Protein AF-A0A4Q2CY19-F1 (afdb_monomer)

pLDDT: mean 80.3, std 13.3, range [40.16, 94.44]

Sequence (251 aa):
MSSTDLKEKEQAPSAASIDKAEGATNEVDPAFERRTMYEKFFNNTLKFVLTWLLHRLWIDFRILPVLALVYSFAFIDRINLGAAYAAGMGKDLHLTVGSRYSLAALIFFVPYIVLQLPGNFILRRAPFFPALLWIIASWYKRHEVQKRMAVFCLLSVTAGGLSPLLVYGLSLLDGKQGLAGWRWIFIVEGAITLFLAGVCFLFIPAFPEENTFLTKEQTELVVRRVNEDRGDALPDEITLKKVLTHLSDWT

Organism: NCBI:txid2316362

Foldseek 3Di:
DDPPDPDDDPDDDDPVVVVVVVVVVPPDPPVVVVVVVVVVVVVVVVCVVVVVVVVVVVCLVQQLLLLLVLVLLVVLVLCLLVLLCVLCCCVVVVCPPDNNSVVVNVVVVVCVVVVVVVVVVVCVVPPDVVLSLLLLLQQDFPVVSVVSVVVSVVSNVVSNVCSVVVSVVQSVCACPVHDRSSVSSCVVSVVVSVVSVVCCVVRRDSHLCPDDPDDPVVSCVRNVVSCVSCVPDDPDDDDPVVVVVVVPDPD

InterPro domains:
  IPR036259 MFS transporter superfamily [G3DSA:1.20.1250.20] (58-125)
  IPR036259 MFS transporter superfamily [G3DSA:1.20.1250.20] (126-219)
  IPR036259 MFS transporter superfamily [SSF103473] (56-246)

Mean predicted aligned error: 12.71 Å

Solvent-accessible surface area (backbone atoms only — not comparable to full-atom values): 14414 Å² total; per-residue (Å²): 139,82,92,81,76,89,84,78,78,89,69,76,82,51,69,72,59,50,52,52,52,58,59,60,69,67,60,76,54,69,67,56,54,50,51,52,49,51,49,50,50,47,51,52,51,48,48,51,52,48,54,48,52,51,52,52,50,53,50,47,69,59,51,44,57,55,53,18,50,51,51,14,50,62,50,44,64,71,50,41,66,60,54,22,39,76,45,46,43,28,68,80,68,58,28,73,58,79,63,45,50,60,50,60,60,48,60,57,48,55,59,48,59,63,46,48,56,58,45,53,59,55,32,79,80,47,84,68,73,59,34,66,60,48,39,46,51,58,73,37,42,80,84,52,34,58,60,50,50,51,52,34,50,54,51,18,53,55,58,36,68,47,42,67,61,53,52,53,60,34,44,73,45,45,60,51,95,78,35,58,14,28,56,47,42,59,53,51,54,50,51,50,49,52,49,47,50,53,49,44,70,75,71,55,57,74,42,62,88,68,49,90,84,62,56,70,71,57,37,51,56,50,51,51,53,40,45,67,73,47,71,81,64,75,87,74,83,89,42,73,68,57,55,52,51,56,73,69,54,90,126

Structure (mmCIF, N/CA/C/O backbone):
data_AF-A0A4Q2CY19-F1
#
_entry.id   AF-A0A4Q2CY19-F1
#
loop_
_atom_site.group_PDB
_atom_site.id
_atom_site.type_symbol
_atom_site.label_atom_id
_atom_site.label_alt_id
_atom_site.label_comp_id
_atom_site.label_asym_id
_atom_site.label_entity_id
_atom_site.label_seq_id
_atom_site.pdbx_PDB_ins_code
_atom_site.Cartn_x
_atom_site.Cartn_y
_atom_site.Cartn_z
_atom_site.occupancy
_atom_site.B_iso_or_equiv
_atom_site.auth_seq_id
_atom_site.auth_comp_id
_atom_site.auth_asym_id
_atom_site.auth_atom_id
_atom_site.pdbx_PDB_model_num
ATOM 1 N N . MET A 1 1 ? 9.837 24.481 106.034 1.00 46.44 1 MET A N 1
ATOM 2 C CA . MET A 1 1 ? 9.204 24.157 104.737 1.00 46.44 1 MET A CA 1
ATOM 3 C C . MET A 1 1 ? 8.013 23.265 105.028 1.00 46.44 1 MET A C 1
ATOM 5 O O . MET A 1 1 ? 8.228 22.146 105.470 1.00 46.44 1 MET A O 1
ATOM 9 N N . SER A 1 2 ? 6.790 23.795 104.922 1.00 40.16 2 SER A N 1
ATOM 10 C CA . SER A 1 2 ? 5.559 23.046 105.211 1.00 40.16 2 SER A CA 1
ATOM 11 C C . SER A 1 2 ? 4.916 22.587 103.905 1.00 40.16 2 SER A C 1
ATOM 13 O O . SER A 1 2 ? 4.769 23.367 102.967 1.00 40.16 2 SER A O 1
ATOM 15 N N . SER A 1 3 ? 4.597 21.300 103.872 1.00 45.88 3 SER A N 1
ATOM 16 C CA . SER A 1 3 ? 4.192 20.449 102.755 1.00 45.88 3 SER A CA 1
ATOM 17 C C . SER A 1 3 ? 2.779 20.748 102.240 1.00 45.88 3 SER A C 1
ATOM 19 O O . SER A 1 3 ? 1.851 19.981 102.503 1.00 45.88 3 SER A O 1
ATOM 21 N N . THR A 1 4 ? 2.611 21.864 101.532 1.00 49.09 4 THR A N 1
ATOM 22 C CA . THR A 1 4 ? 1.293 22.289 101.013 1.00 49.09 4 THR A CA 1
ATOM 23 C C . THR A 1 4 ? 1.210 22.380 99.495 1.00 49.09 4 THR A C 1
ATOM 25 O O . THR A 1 4 ? 0.195 22.822 98.980 1.00 49.09 4 THR A O 1
ATOM 28 N N . ASP A 1 5 ? 2.215 21.882 98.785 1.00 49.16 5 ASP A N 1
ATOM 29 C CA . ASP A 1 5 ? 2.206 21.752 97.330 1.00 49.16 5 ASP A CA 1
ATOM 30 C C . ASP A 1 5 ? 2.613 20.315 96.993 1.00 49.16 5 ASP A C 1
ATOM 32 O O . ASP A 1 5 ? 3.439 19.747 97.704 1.00 49.16 5 ASP A O 1
ATOM 36 N N . LEU A 1 6 ? 2.064 19.732 95.923 1.00 47.03 6 LEU A N 1
ATOM 37 C CA . LEU A 1 6 ? 2.168 18.316 95.501 1.00 47.03 6 LEU A CA 1
ATOM 38 C C . LEU A 1 6 ? 1.031 17.383 95.959 1.00 47.03 6 LEU A C 1
ATOM 40 O O . LEU A 1 6 ? 1.267 16.274 96.434 1.00 47.03 6 LEU A O 1
ATOM 44 N N . LYS A 1 7 ? -0.221 17.782 95.715 1.00 46.97 7 LYS A N 1
ATOM 45 C CA . LYS A 1 7 ? -1.286 16.846 95.297 1.00 46.97 7 LYS A CA 1
ATOM 46 C C . LYS A 1 7 ? -2.214 17.524 94.289 1.00 46.97 7 LYS A C 1
ATOM 48 O O . LYS A 1 7 ? -3.400 17.698 94.552 1.00 46.97 7 LYS A O 1
ATOM 53 N N . GLU A 1 8 ? -1.682 17.906 93.133 1.00 45.91 8 GLU A N 1
ATOM 54 C CA . GLU A 1 8 ? -2.536 18.197 91.982 1.00 45.91 8 GLU A CA 1
ATOM 55 C C . GLU A 1 8 ? -2.665 16.916 91.156 1.00 45.91 8 GLU A C 1
ATOM 57 O O . GLU A 1 8 ? -1.680 16.294 90.761 1.00 45.91 8 GLU A O 1
ATOM 62 N N . LYS A 1 9 ? -3.906 16.445 91.057 1.00 45.97 9 LYS A N 1
ATOM 63 C CA . LYS A 1 9 ? -4.305 15.163 90.486 1.00 45.97 9 LYS A CA 1
ATOM 64 C C . LYS A 1 9 ? -3.891 15.069 89.021 1.00 45.97 9 LYS A C 1
ATOM 66 O O . LYS A 1 9 ? -4.406 15.798 88.180 1.00 45.97 9 LYS A O 1
ATOM 71 N N . GLU A 1 10 ? -3.095 14.058 88.714 1.00 51.72 10 GLU A N 1
ATOM 72 C CA . GLU A 1 10 ? -3.017 13.460 87.387 1.00 51.72 10 GLU A CA 1
ATOM 73 C C . GLU A 1 10 ? -4.346 12.724 87.133 1.00 51.72 10 GLU A C 1
ATOM 75 O O . GLU A 1 10 ? -4.525 11.548 87.447 1.00 51.72 10 GLU A O 1
ATOM 80 N N . GLN A 1 11 ? -5.363 13.474 86.705 1.00 49.16 11 GLN A N 1
ATOM 81 C CA . GLN A 1 11 ? -6.689 12.936 86.433 1.00 49.16 11 GLN A CA 1
ATOM 82 C C . GLN A 1 11 ? -6.708 12.449 84.984 1.00 49.16 11 GLN A C 1
ATOM 84 O O . GLN A 1 11 ? -6.785 13.249 84.054 1.00 49.16 11 GLN A O 1
ATOM 89 N N . ALA A 1 12 ? -6.587 11.129 84.807 1.00 58.53 12 ALA A N 1
ATOM 90 C CA . ALA A 1 12 ? -6.698 10.482 83.505 1.00 58.53 12 ALA A CA 1
ATOM 91 C C . ALA A 1 12 ? -7.990 10.938 82.795 1.00 58.53 12 ALA A C 1
ATOM 93 O O . ALA A 1 12 ? -9.029 11.068 83.460 1.00 58.53 12 ALA A O 1
ATOM 94 N N . PRO A 1 13 ? -7.947 11.205 81.476 1.00 56.72 13 PRO A N 1
ATOM 95 C CA . PRO A 1 13 ? -9.121 11.647 80.737 1.00 56.72 13 PRO A CA 1
ATOM 96 C C . PRO A 1 13 ? -10.267 10.650 80.938 1.00 56.72 13 PRO A C 1
ATOM 98 O O . PRO A 1 13 ? -10.091 9.437 80.835 1.00 56.72 13 PRO A O 1
ATOM 101 N N . SER A 1 14 ? -11.443 11.176 81.288 1.00 58.59 14 SER A N 1
ATOM 102 C CA . SER A 1 14 ? -12.651 10.381 81.519 1.00 58.59 14 SER A CA 1
ATOM 103 C C . SER A 1 14 ? -12.980 9.557 80.273 1.00 58.59 14 SER A C 1
ATOM 105 O O . SER A 1 14 ? -12.871 10.076 79.161 1.00 58.59 14 SER A O 1
ATOM 107 N N . ALA A 1 15 ? -13.445 8.316 80.440 1.00 57.81 15 ALA A N 1
ATOM 108 C CA . ALA A 1 15 ? -13.906 7.469 79.334 1.00 57.81 15 ALA A CA 1
ATOM 109 C C . ALA A 1 15 ? -14.902 8.212 78.421 1.00 57.81 15 ALA A C 1
ATOM 111 O O . ALA A 1 15 ? -14.792 8.146 77.207 1.00 57.81 15 ALA A O 1
ATOM 112 N N . ALA A 1 16 ? -15.750 9.078 78.989 1.00 57.66 16 ALA A N 1
ATOM 113 C CA . ALA A 1 16 ? -16.679 9.917 78.229 1.00 57.66 16 ALA A CA 1
ATOM 114 C C . ALA A 1 16 ? -16.003 10.985 77.338 1.00 57.66 16 ALA A C 1
ATOM 116 O O . ALA A 1 16 ? -16.602 11.440 76.366 1.00 57.66 16 ALA A O 1
ATOM 117 N N . SER A 1 17 ? -14.783 11.428 77.667 1.00 56.00 17 SER A N 1
ATOM 118 C CA . SER A 1 17 ? -13.985 12.323 76.809 1.00 56.00 17 SER A CA 1
ATOM 119 C C . SER A 1 17 ? -13.228 11.577 75.711 1.00 56.00 17 SER A C 1
ATOM 121 O O . SER A 1 17 ? -13.028 12.143 74.639 1.00 56.00 17 SER A O 1
ATOM 123 N N . ILE A 1 18 ? -12.868 10.314 75.957 1.00 57.19 18 ILE A N 1
ATOM 124 C CA . ILE A 1 18 ? -12.243 9.426 74.970 1.00 57.19 18 ILE A CA 1
ATOM 125 C C . ILE A 1 18 ? -13.303 8.971 73.957 1.00 57.19 18 ILE A C 1
ATOM 127 O O . ILE A 1 18 ? -13.100 9.156 72.764 1.00 57.19 18 ILE A O 1
ATOM 131 N N . ASP A 1 19 ? -14.488 8.563 74.418 1.00 55.91 19 ASP A N 1
ATOM 132 C CA . ASP A 1 19 ? -15.632 8.201 73.568 1.00 55.91 19 ASP A CA 1
ATOM 133 C C . ASP A 1 19 ? -16.128 9.378 72.710 1.00 55.91 19 ASP A C 1
ATOM 135 O O . ASP A 1 19 ? -16.554 9.196 71.572 1.00 55.91 19 ASP A O 1
ATOM 139 N N . LYS A 1 20 ? -16.056 10.619 73.218 1.00 55.09 20 LYS A N 1
ATOM 140 C CA . LYS A 1 20 ? -16.374 11.821 72.422 1.00 55.09 20 LYS A CA 1
ATOM 141 C C . LYS A 1 20 ? -15.326 12.114 71.350 1.00 55.09 20 LYS A C 1
ATOM 143 O O . LYS A 1 20 ? -15.686 12.625 70.294 1.00 55.09 20 LYS A O 1
ATOM 148 N N . ALA A 1 21 ? -14.055 11.826 71.623 1.00 53.91 21 ALA A N 1
ATOM 149 C CA . ALA A 1 21 ? -12.974 11.990 70.658 1.00 53.91 21 ALA A CA 1
ATOM 150 C C . ALA A 1 21 ? -12.998 10.875 69.598 1.00 53.91 21 ALA A C 1
ATOM 152 O O . ALA A 1 21 ? -12.839 11.174 68.422 1.00 53.91 21 ALA A O 1
ATOM 153 N N . GLU A 1 22 ? -13.287 9.629 69.986 1.00 51.09 22 GLU A N 1
ATOM 154 C CA . GLU A 1 22 ? -13.478 8.488 69.075 1.00 51.09 22 GLU A CA 1
ATOM 155 C C . GLU A 1 22 ? -14.790 8.578 68.275 1.00 51.09 22 GLU A C 1
ATOM 157 O O . GLU A 1 22 ? -14.856 8.158 67.122 1.00 51.09 22 GLU A O 1
ATOM 162 N N . GLY A 1 23 ? -15.838 9.184 68.839 1.00 50.34 23 GLY A N 1
ATOM 163 C CA . GLY A 1 23 ? -17.081 9.485 68.124 1.00 50.34 23 GLY A CA 1
ATOM 164 C C . GLY A 1 23 ? -16.934 10.609 67.092 1.00 50.34 23 GLY A C 1
ATOM 165 O O . GLY A 1 23 ? -17.602 10.577 66.063 1.00 50.34 23 GLY A O 1
ATOM 166 N N . ALA A 1 24 ? -16.037 11.572 67.330 1.00 54.22 24 ALA A N 1
ATOM 167 C CA . ALA A 1 24 ? -15.768 12.686 66.417 1.00 54.22 24 ALA A CA 1
ATOM 168 C C . ALA A 1 24 ? -14.766 12.340 65.298 1.00 54.22 24 ALA A C 1
ATOM 170 O O . ALA A 1 24 ? -14.741 13.014 64.272 1.00 54.22 24 ALA A O 1
ATOM 171 N N . THR A 1 25 ? -13.944 11.298 65.460 1.00 54.34 25 THR A N 1
ATOM 172 C CA . THR A 1 25 ? -12.978 10.847 64.439 1.00 54.34 25 THR A CA 1
ATOM 173 C C . THR A 1 25 ? -13.553 9.835 63.445 1.00 54.34 25 THR A C 1
ATOM 175 O O . THR A 1 25 ? -12.905 9.543 62.441 1.00 54.34 25 THR A O 1
ATOM 178 N N . ASN A 1 26 ? -14.768 9.332 63.684 1.00 56.31 26 ASN A N 1
ATOM 179 C CA . ASN A 1 26 ? -15.468 8.396 62.798 1.00 56.31 26 ASN A CA 1
ATOM 180 C C . ASN A 1 26 ? -16.427 9.076 61.800 1.00 56.31 26 ASN A C 1
ATOM 182 O O . ASN A 1 26 ? -16.981 8.400 60.931 1.00 56.31 26 ASN A O 1
ATOM 186 N N . GLU A 1 27 ? -16.609 10.399 61.875 1.00 63.28 27 GLU A N 1
ATOM 187 C CA . GLU A 1 27 ? -17.233 11.164 60.792 1.00 63.28 27 GLU A CA 1
ATOM 188 C C . GLU A 1 27 ? -16.212 11.344 59.665 1.00 63.28 27 GLU A C 1
ATOM 190 O O . GLU A 1 27 ? -15.335 12.208 59.710 1.00 63.28 27 GLU A O 1
ATOM 195 N N . VAL A 1 28 ? -16.301 10.483 58.649 1.00 66.62 28 VAL A N 1
ATOM 196 C CA . VAL A 1 28 ? -15.489 10.609 57.436 1.00 66.62 28 VAL A CA 1
ATOM 197 C C . VAL A 1 28 ? -15.784 11.971 56.806 1.00 66.62 28 VAL A C 1
ATOM 199 O O . VAL A 1 28 ? -16.921 12.242 56.425 1.00 66.62 28 VAL A O 1
ATOM 202 N N . ASP A 1 29 ? -14.765 12.833 56.710 1.00 82.06 29 ASP A N 1
ATOM 203 C CA . ASP A 1 29 ? -14.901 14.177 56.140 1.00 82.06 29 ASP A CA 1
ATOM 204 C C . ASP A 1 29 ? -15.558 14.096 54.742 1.00 82.06 29 ASP A C 1
ATOM 206 O O . ASP A 1 29 ? -14.958 13.553 53.803 1.00 82.06 29 ASP A O 1
ATOM 210 N N . PRO A 1 30 ? -16.764 14.669 54.549 1.00 81.88 30 PRO A N 1
ATOM 211 C CA . PRO A 1 30 ? -17.461 14.631 53.267 1.00 81.88 30 PRO A CA 1
ATOM 212 C C . PRO A 1 30 ? -16.654 15.266 52.128 1.00 81.88 30 PRO A C 1
ATOM 214 O O . PRO A 1 30 ? -16.857 14.942 50.957 1.00 81.88 30 PRO A O 1
ATOM 217 N N . ALA A 1 31 ? -15.749 16.204 52.429 1.00 84.38 31 ALA A N 1
ATOM 218 C CA . ALA A 1 31 ? -14.849 16.782 51.438 1.00 84.38 31 ALA A CA 1
ATOM 219 C C . ALA A 1 31 ? -13.743 15.800 51.017 1.00 84.38 31 ALA A C 1
ATOM 221 O O . ALA A 1 31 ? -13.389 15.764 49.833 1.00 84.38 31 ALA A O 1
ATOM 222 N N . PHE A 1 32 ? -13.247 14.973 51.941 1.00 85.12 32 PHE A N 1
ATOM 223 C CA . PHE A 1 32 ? -12.287 13.904 51.667 1.00 85.12 32 PHE A CA 1
ATOM 224 C C . PHE A 1 32 ? -12.905 12.782 50.818 1.00 85.12 32 PHE A C 1
ATOM 226 O O . PHE A 1 32 ? -12.303 12.364 49.824 1.00 85.12 32 PHE A O 1
ATOM 233 N N . GLU A 1 33 ? -14.137 12.352 51.114 1.00 86.81 33 GLU A N 1
ATOM 234 C CA . GLU A 1 33 ? -14.853 11.376 50.273 1.00 86.81 33 GLU A CA 1
ATOM 235 C C . GLU A 1 33 ? -15.091 11.906 48.857 1.00 86.81 33 GLU A C 1
ATOM 237 O O . GLU A 1 33 ? -14.821 11.214 47.874 1.00 86.81 33 GLU A O 1
ATOM 242 N N . ARG A 1 34 ? -15.517 13.170 48.721 1.00 86.94 34 ARG A N 1
ATOM 243 C CA . ARG A 1 34 ? -15.663 13.795 47.398 1.00 86.94 34 ARG A CA 1
ATOM 244 C C . ARG A 1 34 ? -14.331 13.844 46.655 1.00 86.94 34 ARG A C 1
ATOM 246 O O . 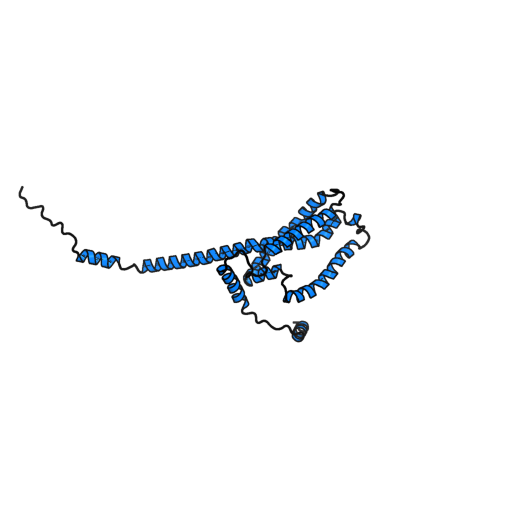ARG A 1 34 ? -14.290 13.500 45.477 1.00 86.94 34 ARG A O 1
ATOM 253 N N . ARG A 1 35 ? -13.235 14.240 47.313 1.00 87.62 35 ARG A N 1
ATOM 254 C CA . ARG A 1 35 ? -11.909 14.318 46.678 1.00 87.62 35 ARG A CA 1
ATOM 255 C C . ARG A 1 35 ? -11.432 12.939 46.211 1.00 87.62 35 ARG A C 1
ATOM 257 O O . ARG A 1 35 ? -11.029 12.808 45.060 1.00 87.62 35 ARG A O 1
ATOM 264 N N . THR A 1 36 ? -11.557 11.909 47.045 1.00 87.00 36 THR A N 1
ATOM 265 C CA . THR A 1 36 ? -11.184 10.532 46.674 1.00 87.00 36 THR A CA 1
ATOM 266 C C . THR A 1 36 ? -12.089 9.946 45.586 1.00 87.00 36 THR A C 1
ATOM 268 O O . THR A 1 36 ? -11.606 9.213 44.721 1.00 87.00 36 THR A O 1
ATOM 271 N N . MET A 1 37 ? -13.378 10.302 45.562 1.00 87.88 37 MET A N 1
ATOM 272 C CA . MET A 1 37 ? -14.305 9.955 44.481 1.00 87.88 37 MET A CA 1
ATOM 273 C C . MET A 1 37 ? -13.880 10.592 43.156 1.00 87.88 37 MET A C 1
ATOM 275 O O . MET A 1 37 ? -13.780 9.884 42.153 1.00 87.88 37 MET A O 1
ATOM 279 N N . TYR A 1 38 ? -13.582 11.896 43.145 1.00 86.81 38 TYR A N 1
ATOM 280 C CA . TYR A 1 38 ? -13.092 12.587 41.951 1.00 86.81 38 TYR A CA 1
ATOM 281 C C . TYR A 1 38 ? -11.741 12.045 41.495 1.00 86.81 38 TYR A C 1
ATOM 283 O O . TYR A 1 38 ? -11.560 11.838 40.302 1.00 86.81 38 TYR A O 1
ATOM 291 N N . GLU A 1 39 ? -10.814 11.748 42.406 1.00 88.94 39 GLU A N 1
ATOM 292 C CA . GLU A 1 39 ? -9.525 11.142 42.063 1.00 88.94 39 GLU A CA 1
ATOM 293 C C . GLU A 1 39 ? -9.689 9.735 41.484 1.00 88.94 39 GLU A C 1
ATOM 295 O O . GLU A 1 39 ? -9.072 9.424 40.469 1.00 88.94 39 GLU A O 1
ATOM 300 N N . LYS A 1 40 ? -10.546 8.882 42.060 1.00 87.06 40 LYS A N 1
ATOM 301 C CA . LYS A 1 40 ? -10.856 7.561 41.488 1.00 87.06 40 LYS A CA 1
ATOM 302 C C . LYS A 1 40 ? -11.523 7.685 40.127 1.00 87.06 40 LYS A C 1
ATOM 304 O O . LYS A 1 40 ? -11.127 6.985 39.198 1.00 87.06 40 LYS A O 1
ATOM 309 N N . PHE A 1 41 ? -12.512 8.565 39.998 1.00 90.56 41 PHE A N 1
ATOM 310 C CA . PHE A 1 41 ? -13.202 8.812 38.738 1.00 90.56 41 PHE A CA 1
ATOM 311 C C . PHE A 1 41 ? -12.229 9.313 37.671 1.00 90.56 41 PHE A C 1
ATOM 313 O O . PHE A 1 41 ? -12.171 8.751 36.579 1.00 90.56 41 PHE A O 1
ATOM 320 N N . PHE A 1 42 ? -11.423 10.320 38.002 1.00 90.88 42 PHE A N 1
ATOM 321 C CA . PHE A 1 42 ? -10.423 10.892 37.115 1.00 90.88 42 PHE A CA 1
ATOM 322 C C . PHE A 1 42 ? -9.375 9.851 36.740 1.00 90.88 42 PHE A C 1
ATOM 324 O O . PHE A 1 42 ? -9.144 9.645 35.558 1.00 90.88 42 PHE A O 1
ATOM 331 N N . ASN A 1 43 ? -8.806 9.119 37.700 1.00 88.69 43 ASN A N 1
ATOM 332 C CA . ASN A 1 43 ? -7.800 8.093 37.430 1.00 88.69 43 ASN A CA 1
ATOM 333 C C . ASN A 1 43 ? -8.355 6.934 36.598 1.00 88.69 43 ASN A C 1
ATOM 335 O O . ASN A 1 43 ? -7.667 6.456 35.701 1.00 88.69 43 ASN A O 1
ATOM 339 N N . ASN A 1 44 ? -9.588 6.491 36.846 1.00 88.75 44 ASN A N 1
ATOM 340 C CA . ASN A 1 44 ? -10.222 5.443 36.047 1.00 88.75 44 ASN A CA 1
ATOM 341 C C . ASN A 1 44 ? -10.537 5.936 34.632 1.00 88.75 44 ASN A C 1
ATOM 343 O O . ASN A 1 44 ? -10.262 5.228 33.666 1.00 88.75 44 ASN A O 1
ATOM 347 N N . THR A 1 45 ? -11.036 7.166 34.501 1.00 85.25 45 THR A N 1
ATOM 348 C CA . THR A 1 45 ? -11.307 7.796 33.201 1.00 85.25 45 THR A CA 1
ATOM 349 C C . THR A 1 45 ? -10.013 8.016 32.422 1.00 85.25 45 THR A C 1
ATOM 351 O O . THR A 1 45 ? -9.937 7.681 31.245 1.00 85.25 45 THR A O 1
ATOM 354 N N . LEU A 1 46 ? -8.964 8.515 33.074 1.00 86.62 46 LEU A N 1
ATOM 355 C CA . LEU A 1 46 ? -7.664 8.769 32.466 1.00 86.62 46 LEU A CA 1
ATOM 356 C C . LEU A 1 46 ? -6.991 7.461 32.051 1.00 86.62 46 LEU A C 1
ATOM 358 O O . LEU A 1 46 ? -6.501 7.371 30.931 1.00 86.62 46 LEU A O 1
ATOM 362 N N . LYS A 1 47 ? -7.016 6.428 32.906 1.00 83.19 47 LYS A N 1
ATOM 363 C CA . LYS A 1 47 ? -6.540 5.082 32.551 1.00 83.19 47 LYS A CA 1
ATOM 364 C C . LYS A 1 47 ? -7.304 4.542 31.353 1.00 83.19 47 LYS A C 1
ATOM 366 O O . LYS A 1 47 ? -6.675 4.100 30.405 1.00 83.19 47 LYS A O 1
ATOM 371 N N . PHE A 1 48 ? -8.631 4.643 31.349 1.00 83.19 48 PHE A N 1
ATOM 372 C CA . PHE A 1 48 ? -9.446 4.214 30.218 1.00 83.19 48 PHE A CA 1
ATOM 373 C C . PHE A 1 48 ? -9.057 4.943 28.925 1.00 83.19 48 PHE A C 1
ATOM 375 O O . PHE A 1 48 ? -8.745 4.291 27.931 1.00 83.19 48 PHE A O 1
ATOM 382 N N . VAL A 1 49 ? -9.003 6.279 28.941 1.00 81.06 49 VAL A N 1
ATOM 383 C CA . VAL A 1 49 ? -8.641 7.097 27.771 1.00 81.06 49 VAL A CA 1
ATOM 384 C C . VAL A 1 49 ? -7.215 6.807 27.306 1.00 81.06 49 VAL A C 1
ATOM 386 O O . VAL A 1 49 ? -6.978 6.675 26.108 1.00 81.06 49 VAL A O 1
ATOM 389 N N . LEU A 1 50 ? -6.261 6.675 28.228 1.00 82.00 50 LEU A N 1
ATOM 390 C CA . LEU A 1 50 ? -4.862 6.419 27.902 1.00 82.00 50 LEU A CA 1
ATOM 391 C C . LEU A 1 50 ? -4.676 5.014 27.331 1.00 82.00 50 LEU A C 1
ATOM 393 O O . LEU A 1 50 ? -4.099 4.865 26.259 1.00 82.00 50 LEU A O 1
ATOM 397 N N . THR A 1 51 ? -5.207 3.987 27.999 1.00 78.75 51 THR A N 1
ATOM 398 C CA . THR A 1 51 ? -5.193 2.610 27.499 1.00 78.75 51 THR A CA 1
ATOM 399 C C . THR A 1 51 ? -5.853 2.552 26.127 1.00 78.75 51 THR A C 1
ATOM 401 O O . THR A 1 51 ? -5.305 1.944 25.213 1.00 78.75 51 THR A O 1
ATOM 404 N N . TRP A 1 52 ? -6.969 3.248 25.933 1.00 73.44 52 TRP A N 1
ATOM 405 C CA . TRP A 1 52 ? -7.645 3.339 24.646 1.00 73.44 52 TRP A CA 1
ATOM 406 C C . TRP A 1 52 ? -6.791 4.004 23.554 1.00 73.44 52 TRP A C 1
ATOM 408 O O . TRP A 1 52 ? -6.661 3.455 22.458 1.00 73.44 52 TRP A O 1
ATOM 418 N N . LEU A 1 53 ? -6.169 5.152 23.845 1.00 80.19 53 LEU A N 1
ATOM 419 C CA . LEU A 1 53 ? -5.278 5.852 22.913 1.00 80.19 53 LEU A CA 1
ATOM 420 C C . LEU A 1 53 ? -4.080 4.986 22.531 1.00 80.19 53 LEU A C 1
ATOM 422 O O . LEU A 1 53 ? -3.733 4.917 21.354 1.00 80.19 53 LEU A O 1
ATOM 426 N N . LEU A 1 54 ? -3.483 4.304 23.508 1.00 81.38 54 LEU A N 1
ATOM 427 C CA . LEU A 1 54 ? -2.353 3.408 23.294 1.00 81.38 54 LEU A CA 1
ATOM 428 C C . LEU A 1 54 ? -2.739 2.224 22.406 1.00 81.38 54 LEU A C 1
ATOM 430 O O . LEU A 1 54 ? -2.022 1.944 21.453 1.00 81.38 54 LEU A O 1
ATOM 434 N N . HIS A 1 55 ? -3.890 1.584 22.640 1.00 78.62 55 HIS A N 1
ATOM 435 C CA . HIS A 1 55 ? -4.366 0.498 21.774 1.00 78.62 55 HIS A CA 1
ATOM 436 C C . HIS A 1 55 ? -4.637 0.990 20.354 1.00 78.62 55 HIS A C 1
ATOM 438 O O . HIS A 1 55 ? -4.249 0.334 19.391 1.00 78.62 55 HIS A O 1
ATOM 444 N N . ARG A 1 56 ? -5.255 2.167 20.204 1.00 80.81 56 ARG A N 1
ATOM 445 C CA . ARG A 1 56 ? -5.512 2.760 18.888 1.00 80.81 56 ARG A CA 1
ATOM 446 C C . ARG A 1 56 ? -4.214 3.046 18.134 1.00 80.81 56 ARG A C 1
ATOM 448 O O . ARG A 1 56 ? -4.092 2.660 16.978 1.00 80.81 56 ARG A O 1
ATOM 455 N N . LEU A 1 57 ? -3.250 3.687 18.792 1.00 82.94 57 LEU A N 1
ATOM 456 C CA . LEU A 1 57 ? -1.933 3.950 18.213 1.00 82.94 57 LEU A CA 1
ATOM 457 C C . LEU A 1 57 ? -1.212 2.647 17.871 1.00 82.94 57 LEU A C 1
ATOM 459 O O . LEU A 1 57 ? -0.594 2.552 16.821 1.00 82.94 57 LEU A O 1
ATOM 463 N N . TRP A 1 58 ? -1.327 1.625 18.714 1.00 83.00 58 TRP A N 1
ATOM 464 C CA . TRP A 1 58 ? -0.708 0.330 18.464 1.00 83.00 58 TRP A CA 1
ATOM 465 C C . TRP A 1 58 ? -1.278 -0.367 17.219 1.00 83.00 58 TRP A C 1
ATOM 467 O O . TRP A 1 58 ? -0.512 -0.893 16.413 1.00 83.00 58 TRP A O 1
ATOM 477 N N . ILE A 1 59 ? -2.598 -0.293 17.003 1.00 86.31 59 ILE A N 1
ATOM 478 C CA . ILE A 1 59 ? -3.242 -0.752 15.761 1.00 86.31 59 ILE A CA 1
ATOM 479 C C . ILE A 1 59 ? -2.733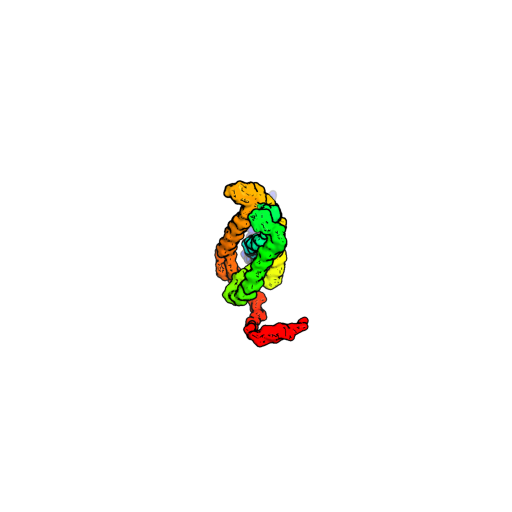 0.073 14.567 1.00 86.31 59 ILE A C 1
ATOM 481 O O . ILE A 1 59 ? -2.327 -0.501 13.556 1.00 86.31 59 ILE A O 1
ATOM 485 N N . ASP A 1 60 ? -2.689 1.405 14.698 1.00 87.31 60 ASP A N 1
ATOM 486 C CA . ASP A 1 60 ? -2.218 2.320 13.646 1.00 87.31 60 ASP A CA 1
ATOM 487 C C . ASP A 1 60 ? -0.780 1.999 13.212 1.00 87.31 60 ASP A C 1
ATOM 489 O O . ASP A 1 60 ? -0.512 1.875 12.018 1.00 87.31 60 ASP A O 1
ATOM 493 N N . PHE A 1 61 ? 0.132 1.798 14.167 1.00 86.25 61 PHE A N 1
ATOM 494 C CA . PHE A 1 61 ? 1.532 1.453 13.907 1.00 86.25 61 PHE A CA 1
ATOM 495 C C . PHE A 1 61 ? 1.717 0.071 13.281 1.00 86.25 61 PHE A C 1
ATOM 497 O O . PHE A 1 61 ? 2.733 -0.170 12.633 1.00 86.25 61 PHE A O 1
ATOM 504 N N . ARG A 1 62 ? 0.760 -0.842 13.459 1.00 85.38 62 ARG A N 1
ATOM 505 C CA . ARG A 1 62 ? 0.837 -2.191 12.895 1.00 85.38 62 ARG A CA 1
ATOM 506 C C . ARG A 1 62 ? 0.260 -2.254 11.485 1.00 85.38 62 ARG A C 1
ATOM 508 O O . ARG A 1 62 ? 0.869 -2.853 10.606 1.00 85.38 62 ARG A O 1
ATOM 515 N N . ILE A 1 63 ? -0.901 -1.640 11.272 1.00 85.62 63 ILE A N 1
ATOM 516 C CA . ILE A 1 63 ? -1.648 -1.756 10.016 1.00 85.62 63 ILE A CA 1
ATOM 517 C C . ILE A 1 63 ? -1.151 -0.729 8.989 1.00 85.62 63 ILE A C 1
ATOM 519 O O . ILE A 1 63 ? -0.829 -1.097 7.859 1.00 85.62 63 ILE A O 1
ATOM 523 N N . LEU A 1 64 ? -1.043 0.554 9.356 1.00 88.00 64 LEU A N 1
ATOM 524 C CA . LEU A 1 64 ? -0.805 1.623 8.377 1.00 88.00 64 LEU A CA 1
ATOM 525 C C . LEU A 1 64 ? 0.552 1.531 7.661 1.00 88.00 64 LEU A C 1
ATOM 527 O O . LEU A 1 64 ? 0.555 1.718 6.444 1.00 88.00 64 LEU A O 1
ATOM 531 N N . PRO A 1 65 ? 1.689 1.226 8.322 1.00 88.62 65 PRO A N 1
ATOM 532 C CA . PRO A 1 65 ? 2.974 1.141 7.629 1.00 88.62 65 PRO A CA 1
ATOM 533 C C . PRO A 1 65 ? 3.033 -0.001 6.616 1.00 88.62 65 PRO A C 1
ATOM 535 O O . PRO A 1 65 ? 3.524 0.196 5.508 1.00 88.62 65 PRO A O 1
ATOM 538 N N . VAL A 1 66 ? 2.496 -1.177 6.958 1.00 87.62 66 VAL A N 1
ATOM 539 C CA . VAL A 1 66 ? 2.491 -2.338 6.053 1.00 87.62 66 VAL A CA 1
ATOM 540 C C . VAL A 1 66 ? 1.612 -2.050 4.838 1.00 87.62 66 VAL A C 1
ATOM 542 O O . VAL A 1 66 ? 2.043 -2.247 3.704 1.00 87.62 66 VAL A O 1
ATOM 545 N N . LEU A 1 67 ? 0.417 -1.498 5.063 1.00 86.69 67 LEU A N 1
ATOM 546 C CA . LEU A 1 67 ? -0.475 -1.062 3.991 1.00 86.69 67 LEU A CA 1
ATOM 547 C C . LEU A 1 67 ? 0.184 0.001 3.097 1.00 86.69 67 LEU A C 1
ATOM 549 O O . LEU A 1 67 ? 0.123 -0.107 1.871 1.00 86.69 67 LEU A O 1
ATOM 553 N N . ALA A 1 68 ? 0.836 1.006 3.691 1.00 89.38 68 ALA A N 1
ATOM 554 C CA . ALA A 1 68 ? 1.531 2.060 2.955 1.00 89.38 68 ALA A CA 1
ATOM 555 C C . ALA A 1 68 ? 2.673 1.499 2.101 1.00 89.38 68 ALA A C 1
ATOM 557 O O . ALA A 1 68 ? 2.792 1.881 0.939 1.00 89.38 68 ALA A O 1
ATOM 558 N N . LEU A 1 69 ? 3.471 0.565 2.627 1.00 89.38 69 LEU A N 1
ATOM 559 C CA . LEU A 1 69 ? 4.554 -0.083 1.882 1.00 89.38 69 LEU A CA 1
ATOM 560 C C . LEU A 1 69 ? 4.027 -0.907 0.707 1.00 89.38 69 LEU A C 1
ATOM 562 O O . LEU A 1 69 ? 4.494 -0.722 -0.413 1.00 89.38 69 LEU A O 1
ATOM 566 N N . VAL A 1 70 ? 3.019 -1.755 0.929 1.00 89.00 70 VAL A N 1
ATOM 567 C CA . VAL A 1 70 ? 2.395 -2.551 -0.143 1.00 89.00 70 VAL A CA 1
ATOM 568 C C . VAL A 1 70 ? 1.861 -1.640 -1.250 1.00 89.00 70 VAL A C 1
ATOM 570 O O . VAL A 1 70 ? 2.101 -1.889 -2.429 1.00 89.00 70 VAL A O 1
ATOM 573 N N . TYR A 1 71 ? 1.178 -0.552 -0.884 1.00 87.31 71 TYR A N 1
ATOM 574 C CA . TYR A 1 71 ? 0.671 0.403 -1.866 1.00 87.31 71 TYR A CA 1
ATOM 575 C C . TYR A 1 71 ? 1.788 1.150 -2.601 1.00 87.31 71 TYR A C 1
ATOM 577 O O . TYR A 1 71 ? 1.673 1.397 -3.800 1.00 87.31 71 TYR A O 1
ATOM 585 N N . SER A 1 72 ? 2.875 1.479 -1.900 1.00 90.06 72 SER A N 1
ATOM 586 C CA . SER A 1 72 ? 4.045 2.124 -2.499 1.00 90.06 72 SER A CA 1
ATOM 587 C C . SER A 1 72 ? 4.642 1.236 -3.576 1.00 90.06 72 SER A C 1
ATOM 589 O O . SER A 1 72 ? 4.772 1.681 -4.706 1.00 90.06 72 SER A O 1
ATOM 591 N N . PHE A 1 73 ? 4.917 -0.035 -3.277 1.00 90.00 73 PHE A N 1
ATOM 592 C CA . PHE A 1 73 ? 5.461 -0.971 -4.263 1.00 90.00 73 PHE A CA 1
ATOM 593 C C . PHE A 1 73 ? 4.496 -1.220 -5.425 1.00 90.00 73 PHE A C 1
ATOM 595 O O . PHE A 1 73 ? 4.918 -1.201 -6.575 1.00 90.00 73 PHE A O 1
ATOM 602 N N . ALA A 1 74 ? 3.187 -1.292 -5.163 1.00 87.56 74 ALA A N 1
ATOM 603 C CA . ALA A 1 74 ? 2.189 -1.357 -6.230 1.00 87.56 74 ALA A CA 1
ATOM 604 C C . ALA A 1 74 ? 2.196 -0.114 -7.145 1.00 87.56 74 ALA A C 1
ATOM 606 O O . ALA A 1 74 ? 1.811 -0.205 -8.312 1.00 87.56 74 ALA A O 1
ATOM 607 N N . PHE A 1 75 ? 2.592 1.055 -6.632 1.00 86.00 75 PHE A N 1
ATOM 608 C CA . PHE A 1 75 ? 2.809 2.258 -7.436 1.00 86.00 75 PHE A CA 1
ATOM 609 C C . PHE A 1 75 ? 4.147 2.213 -8.181 1.00 86.00 75 PHE A C 1
ATOM 611 O O . PHE A 1 75 ? 4.186 2.562 -9.360 1.00 86.00 75 PHE A O 1
ATOM 618 N N . ILE A 1 76 ? 5.215 1.747 -7.530 1.00 90.19 76 ILE A N 1
ATOM 619 C CA . ILE A 1 76 ? 6.540 1.602 -8.140 1.00 90.19 76 ILE A CA 1
ATOM 620 C C . ILE A 1 76 ? 6.475 0.649 -9.345 1.00 90.19 76 ILE A C 1
ATOM 622 O O . ILE A 1 76 ? 6.900 1.009 -10.443 1.00 90.19 76 ILE A O 1
ATOM 626 N N . ASP A 1 77 ? 5.801 -0.491 -9.198 1.00 88.75 77 ASP A N 1
ATOM 627 C CA . ASP A 1 77 ? 5.597 -1.460 -10.277 1.00 88.75 77 ASP A CA 1
ATOM 628 C C . ASP A 1 77 ? 4.943 -0.840 -11.525 1.00 88.75 77 ASP A C 1
ATOM 630 O O . ASP A 1 77 ? 5.256 -1.221 -12.655 1.00 88.75 77 ASP A O 1
ATOM 634 N N . ARG A 1 78 ? 4.080 0.175 -11.358 1.00 85.00 78 ARG A N 1
ATOM 635 C CA . ARG A 1 78 ? 3.439 0.875 -12.488 1.00 85.00 78 ARG A CA 1
ATOM 636 C C . ARG A 1 78 ? 4.397 1.778 -13.258 1.00 85.00 78 ARG A C 1
ATOM 638 O O . ARG A 1 78 ? 4.181 1.999 -14.447 1.00 85.00 78 ARG A O 1
ATOM 645 N N . ILE A 1 79 ? 5.420 2.321 -12.601 1.00 86.12 79 ILE A N 1
ATOM 646 C CA . ILE A 1 79 ? 6.399 3.225 -13.225 1.00 86.12 79 ILE A CA 1
ATOM 647 C C . ILE A 1 79 ? 7.674 2.493 -13.675 1.00 86.12 79 ILE A C 1
ATOM 649 O O . ILE A 1 79 ? 8.428 3.025 -14.495 1.00 86.12 79 ILE A O 1
ATOM 653 N N . ASN A 1 80 ? 7.870 1.247 -13.233 1.00 89.25 80 ASN A N 1
ATOM 654 C CA . ASN A 1 80 ? 9.034 0.419 -13.556 1.00 89.25 80 ASN A CA 1
ATOM 655 C C . ASN A 1 80 ? 9.262 0.196 -15.048 1.00 89.25 80 ASN A C 1
ATOM 657 O O . ASN A 1 80 ? 10.408 0.092 -15.477 1.00 89.25 80 ASN A O 1
ATOM 661 N N . LEU A 1 81 ? 8.207 0.180 -15.867 1.00 90.06 81 LEU A N 1
ATOM 662 C CA . LEU A 1 81 ? 8.358 0.046 -17.319 1.00 90.06 81 LEU A CA 1
ATOM 663 C C . LEU A 1 81 ? 9.196 1.191 -17.919 1.00 90.06 81 LEU A C 1
ATOM 665 O O . LEU A 1 81 ? 10.029 0.958 -18.796 1.00 90.06 81 LEU A O 1
ATOM 669 N N . GLY A 1 82 ? 9.013 2.416 -17.420 1.00 89.56 82 GLY A N 1
ATOM 670 C CA . GLY A 1 82 ? 9.798 3.579 -17.837 1.00 89.56 82 GLY A CA 1
ATOM 671 C C . GLY A 1 82 ? 11.234 3.531 -17.312 1.00 89.56 82 GLY A C 1
ATOM 672 O O . GLY A 1 82 ? 12.175 3.812 -18.055 1.00 89.56 82 GLY A O 1
ATOM 673 N N . ALA A 1 83 ? 11.414 3.105 -16.059 1.00 89.44 83 ALA A N 1
ATOM 674 C CA . ALA A 1 83 ? 12.730 2.900 -15.455 1.00 89.44 83 ALA A CA 1
ATOM 675 C C . ALA A 1 83 ? 13.560 1.851 -16.217 1.00 89.44 83 ALA A C 1
ATOM 677 O O . ALA A 1 83 ? 14.707 2.102 -16.586 1.00 89.44 83 ALA A O 1
ATOM 678 N N . ALA A 1 84 ? 12.955 0.705 -16.534 1.00 92.00 84 ALA A N 1
ATOM 679 C CA . ALA A 1 84 ? 13.561 -0.354 -17.330 1.00 92.00 84 ALA A CA 1
ATOM 680 C C . ALA A 1 84 ? 13.924 0.128 -18.742 1.00 92.00 84 ALA A C 1
ATOM 682 O O . ALA A 1 84 ? 15.009 -0.178 -19.242 1.00 92.00 84 ALA A O 1
ATOM 683 N N . TYR A 1 85 ? 13.053 0.926 -19.372 1.00 91.31 85 TYR A N 1
ATOM 684 C CA . TYR A 1 85 ? 13.336 1.539 -20.670 1.00 91.31 85 TYR A CA 1
ATOM 685 C C . TYR A 1 85 ? 14.596 2.411 -20.629 1.00 91.31 85 TYR A C 1
ATOM 687 O O . TYR A 1 85 ? 15.461 2.268 -21.498 1.00 91.31 85 TYR A O 1
ATOM 695 N N . ALA A 1 86 ? 14.734 3.252 -19.599 1.00 88.19 86 ALA A N 1
ATOM 696 C CA . ALA A 1 86 ? 15.926 4.071 -19.377 1.00 88.19 86 ALA A CA 1
ATOM 697 C C . ALA A 1 86 ? 17.180 3.227 -19.072 1.00 88.19 86 ALA A C 1
ATOM 699 O O . ALA A 1 86 ? 18.273 3.578 -19.507 1.00 88.19 86 ALA A O 1
ATOM 700 N N . ALA A 1 87 ? 17.018 2.081 -18.403 1.00 88.56 87 ALA A N 1
ATOM 701 C CA . ALA A 1 87 ? 18.083 1.128 -18.080 1.00 88.56 87 ALA A CA 1
ATOM 702 C C . ALA A 1 87 ? 18.473 0.181 -19.241 1.00 88.56 87 ALA A C 1
ATOM 704 O O . ALA A 1 87 ? 19.081 -0.861 -19.013 1.00 88.56 87 ALA A O 1
ATOM 705 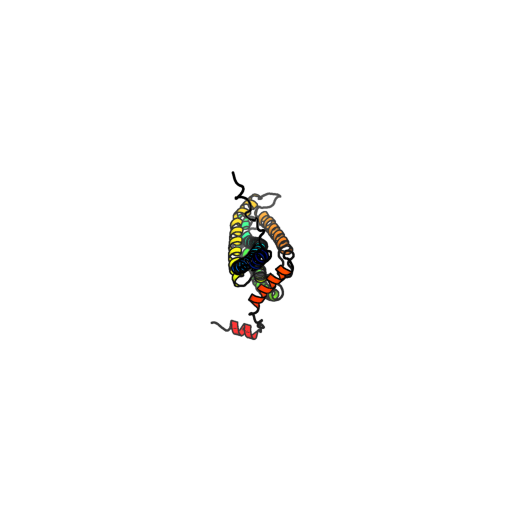N N . GLY A 1 88 ? 18.122 0.514 -20.488 1.00 88.81 88 GLY A N 1
ATOM 706 C CA . GLY A 1 88 ? 18.588 -0.203 -21.684 1.00 88.81 88 GLY A CA 1
ATOM 707 C C . GLY A 1 88 ? 17.578 -1.161 -22.322 1.00 88.81 88 GLY A C 1
ATOM 708 O O . GLY A 1 88 ? 17.784 -1.555 -23.472 1.00 88.81 88 GLY A O 1
ATOM 709 N N . MET A 1 89 ? 16.435 -1.439 -21.676 1.00 93.69 89 MET A N 1
ATOM 710 C CA . MET A 1 89 ? 15.383 -2.320 -22.219 1.00 93.69 89 MET A CA 1
ATOM 711 C C . MET A 1 89 ? 14.918 -1.884 -23.616 1.00 93.69 89 MET A C 1
ATOM 713 O O . MET A 1 89 ? 14.589 -2.717 -24.460 1.00 93.69 89 MET A O 1
ATOM 717 N N . GLY A 1 90 ? 14.909 -0.573 -23.884 1.00 92.50 90 GLY A N 1
ATOM 718 C CA . GLY A 1 90 ? 14.492 -0.034 -25.175 1.00 92.50 90 GLY A CA 1
ATOM 719 C C . GLY A 1 90 ? 15.341 -0.521 -26.353 1.00 92.50 90 GLY A C 1
ATOM 720 O O . GLY A 1 90 ? 14.796 -0.784 -27.428 1.00 92.50 90 GLY A O 1
ATOM 721 N N . LYS A 1 91 ? 16.658 -0.666 -26.151 1.00 90.62 91 LYS A N 1
ATOM 722 C CA . LYS A 1 91 ? 17.589 -1.160 -27.175 1.00 90.62 91 LYS A CA 1
ATOM 723 C C . LYS A 1 91 ? 17.504 -2.679 -27.295 1.00 90.62 91 LYS A C 1
ATOM 725 O O . LYS A 1 91 ? 17.330 -3.173 -28.405 1.00 90.62 91 LYS A O 1
ATOM 730 N N . ASP A 1 92 ? 17.532 -3.382 -26.165 1.00 90.94 92 ASP A N 1
ATOM 731 C CA . ASP A 1 92 ? 17.529 -4.850 -26.104 1.00 90.94 92 ASP A CA 1
ATOM 732 C C . ASP A 1 92 ? 16.273 -5.479 -26.718 1.00 90.94 92 ASP A C 1
ATOM 734 O O . ASP A 1 92 ? 16.338 -6.544 -27.325 1.00 90.94 92 ASP A O 1
ATOM 738 N N . LEU A 1 93 ? 15.118 -4.821 -26.567 1.00 91.69 93 LEU A N 1
ATOM 739 C CA . LEU A 1 93 ? 13.828 -5.297 -27.078 1.00 91.69 93 LEU A CA 1
ATOM 740 C C . LEU A 1 93 ? 13.373 -4.569 -28.352 1.00 91.69 93 LEU A C 1
ATOM 742 O O . LEU A 1 93 ? 12.233 -4.737 -28.786 1.00 91.69 93 LEU A O 1
ATOM 746 N N . HIS A 1 94 ? 14.232 -3.742 -28.958 1.00 91.00 94 HIS A N 1
ATOM 747 C CA . HIS A 1 94 ? 13.909 -2.946 -30.150 1.00 91.00 94 HIS A CA 1
ATOM 748 C C . HIS A 1 94 ? 12.616 -2.115 -30.012 1.00 91.00 94 HIS A C 1
ATOM 750 O O . HIS A 1 94 ? 11.820 -2.006 -30.955 1.00 91.00 94 HIS A O 1
ATOM 756 N N . LEU A 1 95 ? 12.398 -1.525 -28.833 1.00 90.88 95 LEU A N 1
ATOM 757 C CA . LEU A 1 95 ? 11.227 -0.694 -28.523 1.00 90.88 95 LEU A CA 1
ATOM 758 C C . LEU A 1 95 ? 11.397 0.766 -28.959 1.00 90.88 95 LEU A C 1
ATOM 760 O O . LEU A 1 95 ? 10.422 1.513 -28.962 1.00 90.88 95 LEU A O 1
ATOM 764 N N . THR A 1 96 ? 12.610 1.161 -29.354 1.00 87.25 96 THR A N 1
ATOM 765 C CA . THR A 1 96 ? 12.935 2.494 -29.891 1.00 87.25 96 THR A CA 1
ATOM 766 C C . THR A 1 96 ? 12.380 2.738 -31.297 1.00 87.25 96 THR A C 1
ATOM 768 O O . THR A 1 96 ? 12.394 3.867 -31.780 1.00 87.25 96 THR A O 1
ATOM 771 N N . VAL A 1 97 ? 11.903 1.691 -31.979 1.00 89.25 97 VAL A N 1
ATOM 772 C CA . VAL A 1 97 ? 11.367 1.787 -33.340 1.00 89.25 97 VAL A CA 1
ATOM 773 C C . VAL A 1 97 ? 9.890 2.179 -33.293 1.00 89.25 97 VAL A C 1
ATOM 775 O O . VAL A 1 97 ? 9.043 1.397 -32.855 1.00 89.25 97 VAL A O 1
ATOM 778 N N . GLY A 1 98 ? 9.570 3.374 -33.792 1.00 90.00 98 GLY A N 1
ATOM 779 C CA . GLY A 1 98 ? 8.196 3.873 -33.881 1.00 90.00 98 GLY A CA 1
ATOM 780 C C . GLY A 1 98 ? 7.520 3.984 -32.509 1.00 90.00 98 GLY A C 1
ATOM 781 O O . GLY A 1 98 ? 8.118 4.457 -31.549 1.00 90.00 98 GLY A O 1
ATOM 782 N N . SER A 1 99 ? 6.269 3.530 -32.409 1.00 91.69 99 SER A N 1
ATOM 783 C CA . SER A 1 99 ? 5.443 3.640 -31.192 1.00 91.69 99 SER A CA 1
ATOM 784 C C . SER A 1 99 ? 5.415 2.364 -30.336 1.00 91.69 99 SER A C 1
ATOM 786 O O . SER A 1 99 ? 4.489 2.175 -29.549 1.00 91.69 99 SER A O 1
ATOM 788 N N . ARG A 1 100 ? 6.397 1.461 -30.483 1.00 91.38 100 ARG A N 1
ATOM 789 C CA . ARG A 1 100 ? 6.411 0.147 -29.803 1.00 91.38 100 ARG A CA 1
ATOM 790 C C . ARG A 1 100 ? 6.393 0.253 -28.279 1.00 91.38 100 ARG A C 1
ATOM 792 O O . ARG A 1 100 ? 5.644 -0.480 -27.641 1.00 91.38 100 ARG A O 1
ATOM 799 N N . TYR A 1 101 ? 7.163 1.178 -27.704 1.00 90.38 101 TYR A N 1
ATOM 800 C CA . TYR A 1 101 ? 7.126 1.448 -26.263 1.00 90.38 101 TYR A CA 1
ATOM 801 C C . TYR A 1 101 ? 5.724 1.867 -25.795 1.00 90.38 101 TYR A C 1
ATOM 803 O O . TYR A 1 101 ? 5.180 1.288 -24.857 1.00 90.38 101 TYR A O 1
ATOM 811 N N . SER A 1 102 ? 5.106 2.828 -26.488 1.00 90.69 102 SER A N 1
ATOM 812 C CA . SER A 1 102 ? 3.757 3.304 -26.167 1.00 90.69 102 SER A CA 1
ATOM 813 C C . 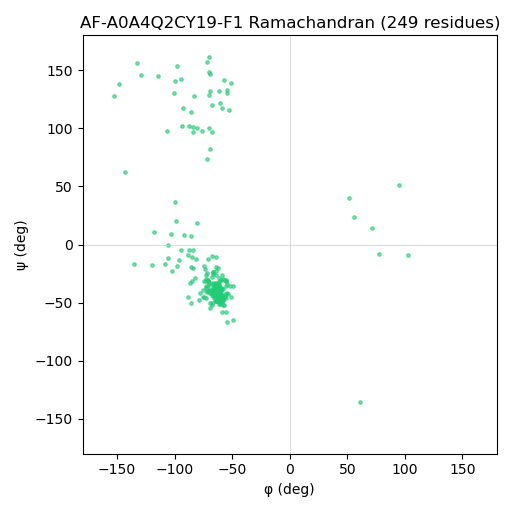SER A 1 102 ? 2.712 2.197 -26.305 1.00 90.69 102 SER A C 1
ATOM 815 O O . SER A 1 102 ? 1.812 2.108 -25.477 1.00 90.69 102 SER A O 1
ATOM 817 N N . LEU A 1 103 ? 2.850 1.323 -27.307 1.00 90.75 103 LEU A N 1
ATOM 818 C CA . LEU A 1 103 ? 1.971 0.169 -27.487 1.00 90.75 103 LEU A CA 1
ATOM 819 C C . LEU A 1 103 ? 2.125 -0.843 -26.342 1.00 90.75 103 LEU A C 1
ATOM 821 O O . LEU A 1 103 ? 1.122 -1.311 -25.812 1.00 90.75 103 LEU A O 1
ATOM 825 N N . ALA A 1 104 ? 3.358 -1.138 -25.919 1.00 87.94 104 ALA A N 1
ATOM 826 C CA . ALA A 1 104 ? 3.618 -2.017 -24.779 1.00 87.94 104 ALA A CA 1
ATOM 827 C C . ALA A 1 104 ? 3.002 -1.465 -23.482 1.00 87.94 104 ALA A C 1
ATOM 829 O O . ALA A 1 104 ? 2.360 -2.207 -22.741 1.00 87.94 104 ALA A O 1
ATOM 830 N N . ALA A 1 105 ? 3.124 -0.155 -23.246 1.00 87.38 105 ALA A N 1
ATOM 831 C CA . ALA A 1 105 ? 2.480 0.507 -22.114 1.00 87.38 105 ALA A CA 1
ATOM 832 C C . ALA A 1 105 ? 0.942 0.479 -22.216 1.00 87.38 105 ALA A C 1
ATOM 834 O O . ALA A 1 105 ? 0.262 0.278 -21.213 1.00 87.38 105 ALA A O 1
ATOM 835 N N . LEU A 1 106 ? 0.377 0.636 -23.419 1.00 89.62 106 LEU A N 1
ATOM 836 C CA . LEU A 1 106 ? -1.073 0.623 -23.643 1.00 89.62 106 LEU A CA 1
ATOM 837 C C . LEU A 1 106 ? -1.699 -0.751 -23.365 1.00 89.62 106 LEU A C 1
ATOM 839 O O . LEU A 1 106 ? -2.792 -0.826 -22.804 1.00 89.62 106 LEU A O 1
ATOM 843 N N . ILE A 1 107 ? -1.002 -1.833 -23.727 1.00 90.44 107 ILE A N 1
ATOM 844 C CA . ILE A 1 107 ? -1.480 -3.209 -23.529 1.00 90.44 107 ILE A CA 1
ATOM 845 C C . ILE A 1 107 ? -1.774 -3.497 -22.051 1.00 90.44 107 ILE A C 1
ATOM 847 O O . ILE A 1 107 ? -2.689 -4.263 -21.776 1.00 90.44 107 ILE A O 1
ATOM 851 N N . PHE A 1 108 ? -1.079 -2.858 -21.103 1.00 84.69 108 PHE A N 1
ATOM 852 C CA . PHE A 1 108 ? -1.371 -2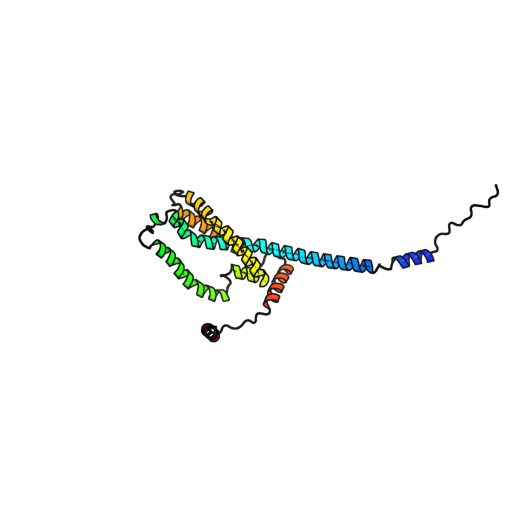.974 -19.669 1.00 84.69 108 PHE A CA 1
ATOM 853 C C . PHE A 1 108 ? -2.748 -2.402 -19.282 1.00 84.69 108 PHE A C 1
ATOM 855 O O . PHE A 1 108 ? -3.435 -2.953 -18.421 1.00 84.69 108 PHE A O 1
ATOM 862 N N . PHE A 1 109 ? -3.188 -1.317 -19.924 1.00 85.88 109 PHE A N 1
ATOM 863 C CA . PHE A 1 109 ? -4.432 -0.641 -19.551 1.00 85.88 109 PHE A CA 1
ATOM 864 C C . PHE A 1 109 ? -5.682 -1.420 -19.955 1.00 85.88 109 PHE A C 1
ATOM 866 O O . PHE A 1 109 ? -6.688 -1.354 -19.254 1.00 85.88 109 PHE A O 1
ATOM 873 N N . VAL A 1 110 ? -5.631 -2.182 -21.048 1.00 89.38 110 VAL A N 1
ATOM 874 C CA . VAL A 1 110 ? -6.776 -2.974 -21.523 1.00 89.38 110 VAL A CA 1
ATOM 875 C C . VAL A 1 110 ? -7.262 -3.981 -20.466 1.00 89.38 110 VAL A C 1
ATOM 877 O O . VAL A 1 110 ? -8.420 -3.874 -20.055 1.00 89.38 110 VAL A O 1
ATOM 880 N N . PRO A 1 111 ? -6.433 -4.919 -19.958 1.00 88.88 111 PRO A N 1
ATOM 881 C CA . PRO A 1 111 ? -6.852 -5.824 -18.898 1.00 88.88 111 PRO A CA 1
ATOM 882 C C . PRO A 1 111 ? -7.131 -5.074 -17.597 1.00 88.88 111 PRO A C 1
ATOM 884 O O . PRO A 1 111 ? -8.052 -5.462 -16.893 1.00 88.88 111 PRO A O 1
ATOM 887 N N . TYR A 1 112 ? -6.411 -3.988 -17.288 1.00 84.50 112 TYR A N 1
ATOM 888 C CA . TYR A 1 112 ? -6.692 -3.182 -16.099 1.00 84.50 112 TYR A CA 1
ATOM 889 C C . TYR A 1 112 ? -8.137 -2.667 -16.102 1.00 84.50 112 TYR A C 1
ATOM 891 O O . TYR A 1 112 ? -8.878 -2.931 -15.162 1.00 84.50 112 TYR A O 1
ATOM 899 N N . ILE A 1 113 ? -8.576 -2.023 -17.185 1.00 86.38 113 ILE A N 1
ATOM 900 C CA . ILE A 1 113 ? -9.939 -1.487 -17.316 1.00 86.38 113 ILE A CA 1
ATOM 901 C C . ILE A 1 113 ? -10.969 -2.621 -17.319 1.00 86.38 113 ILE A C 1
ATOM 903 O O . ILE A 1 113 ? -11.959 -2.567 -16.585 1.00 86.38 113 ILE A O 1
ATOM 907 N N . VAL A 1 114 ? -10.731 -3.658 -18.129 1.00 87.81 114 VAL A N 1
ATOM 908 C CA . VAL A 1 114 ? -11.671 -4.775 -18.291 1.00 87.81 114 VAL A CA 1
ATOM 909 C C . VAL A 1 114 ? -11.846 -5.550 -16.993 1.00 87.81 114 VAL A C 1
ATOM 911 O O . VAL A 1 114 ? -12.963 -5.945 -16.692 1.00 87.81 114 VAL A O 1
ATOM 914 N N . LEU A 1 115 ? -10.783 -5.762 -16.214 1.00 86.94 115 LEU A N 1
ATOM 915 C CA . LEU A 1 115 ? -10.834 -6.520 -14.961 1.00 86.94 115 LEU A CA 1
ATOM 916 C C . LEU A 1 115 ? -11.237 -5.664 -13.760 1.00 86.94 115 LEU A C 1
ATOM 918 O O . LEU A 1 115 ? -11.713 -6.208 -12.764 1.00 86.94 115 LEU A O 1
ATOM 922 N N . GLN A 1 116 ? -11.113 -4.339 -13.840 1.00 80.94 116 GLN A N 1
ATOM 923 C CA . GLN A 1 116 ? -11.474 -3.454 -12.737 1.00 80.94 116 GLN A CA 1
ATOM 924 C C . GLN A 1 116 ? -12.978 -3.462 -12.444 1.00 80.94 116 GLN A C 1
ATOM 926 O O . GLN A 1 116 ? -13.361 -3.507 -11.275 1.00 80.94 116 GLN A O 1
ATOM 931 N N . LEU A 1 117 ? -13.841 -3.473 -13.467 1.00 78.50 117 LEU A N 1
ATOM 932 C CA . LEU A 1 117 ? -15.295 -3.518 -13.257 1.00 78.50 117 LEU A CA 1
ATOM 933 C C . LEU A 1 117 ? -15.767 -4.869 -12.683 1.00 78.50 117 LEU A C 1
ATOM 935 O O . LEU A 1 117 ? -16.382 -4.857 -11.615 1.00 78.50 117 LEU A O 1
ATOM 939 N N . PRO A 1 118 ? -15.465 -6.035 -13.295 1.00 79.56 118 PRO A N 1
ATOM 940 C CA . PRO A 1 118 ? -15.816 -7.341 -12.741 1.00 79.56 118 PRO A CA 1
ATOM 941 C C . PRO A 1 118 ? -15.193 -7.565 -11.371 1.00 79.56 118 PRO A C 1
ATOM 943 O O . PRO A 1 118 ? -15.872 -8.085 -10.492 1.00 79.56 118 PRO A O 1
ATOM 946 N N . GLY A 1 119 ? -13.949 -7.109 -11.175 1.00 72.25 119 GLY A N 1
ATOM 947 C CA . GLY A 1 119 ? -13.309 -7.037 -9.870 1.00 72.25 119 GLY A CA 1
ATOM 948 C C . GLY A 1 119 ? -14.245 -6.355 -8.885 1.00 72.25 119 GLY A C 1
ATOM 949 O O . GLY A 1 119 ? -14.771 -7.018 -8.005 1.00 72.25 119 GLY A O 1
ATOM 950 N N . ASN A 1 120 ? -14.569 -5.076 -9.085 1.00 69.25 120 ASN A N 1
ATOM 951 C CA . ASN A 1 120 ? -15.435 -4.304 -8.180 1.00 69.25 120 ASN A CA 1
ATOM 952 C C . ASN A 1 120 ? -16.814 -4.936 -7.915 1.00 69.25 120 ASN A C 1
ATOM 954 O O . ASN A 1 120 ? -17.357 -4.793 -6.819 1.00 69.25 120 ASN A O 1
ATOM 958 N N . PHE A 1 121 ? -17.378 -5.670 -8.873 1.00 67.19 121 PHE A N 1
ATOM 959 C CA . PHE A 1 121 ? -18.629 -6.402 -8.660 1.00 67.19 121 PHE A CA 1
ATOM 960 C C . PHE A 1 121 ? -18.457 -7.669 -7.818 1.00 67.19 121 PHE A C 1
ATOM 962 O O . PHE A 1 121 ? -19.237 -7.892 -6.892 1.00 67.19 121 PHE A O 1
ATOM 969 N N . ILE A 1 122 ? -17.432 -8.480 -8.093 1.00 66.38 122 ILE A N 1
ATOM 970 C CA . ILE A 1 122 ? -17.069 -9.643 -7.264 1.00 66.38 122 ILE A CA 1
ATOM 971 C C . ILE A 1 122 ? -16.722 -9.176 -5.842 1.00 66.38 122 ILE A C 1
ATOM 973 O O . ILE A 1 122 ? -17.043 -9.849 -4.861 1.00 66.38 122 ILE A O 1
ATOM 977 N N . LEU A 1 123 ? -16.170 -7.966 -5.726 1.00 61.66 123 LEU A N 1
ATOM 978 C CA . LEU A 1 123 ? -15.749 -7.360 -4.471 1.00 61.66 123 LEU A CA 1
ATOM 979 C C . LEU A 1 123 ? -16.889 -7.089 -3.479 1.00 61.66 123 LEU A C 1
ATOM 981 O O . LEU A 1 123 ? -16.656 -7.063 -2.273 1.00 61.66 123 LEU A O 1
ATOM 985 N N . ARG A 1 124 ? -18.140 -6.976 -3.947 1.00 54.81 124 ARG A N 1
ATOM 986 C CA . ARG A 1 124 ? -19.319 -6.934 -3.060 1.00 54.81 124 ARG A CA 1
ATOM 987 C C . ARG A 1 124 ? -19.502 -8.206 -2.230 1.00 54.81 124 ARG A C 1
ATOM 989 O O . ARG A 1 124 ? -20.215 -8.169 -1.233 1.00 54.81 124 ARG A O 1
ATOM 996 N N . ARG A 1 125 ? -18.891 -9.317 -2.653 1.00 52.22 125 ARG A N 1
ATOM 997 C CA . ARG A 1 125 ? -18.893 -10.611 -1.960 1.00 52.22 125 ARG A CA 1
ATOM 998 C C . ARG A 1 125 ? -17.545 -10.974 -1.324 1.00 52.22 125 ARG A C 1
ATOM 1000 O O . ARG A 1 125 ? -17.546 -11.840 -0.459 1.00 52.22 125 ARG A O 1
ATOM 1007 N N . ALA A 1 126 ? -16.429 -10.339 -1.701 1.00 47.28 126 ALA A N 1
ATOM 1008 C CA . ALA A 1 126 ? -15.106 -10.608 -1.120 1.00 47.28 126 ALA A CA 1
ATOM 1009 C C . ALA A 1 126 ? -14.169 -9.377 -1.192 1.00 47.28 126 ALA A C 1
ATOM 1011 O O . ALA A 1 126 ? -13.982 -8.831 -2.269 1.00 47.28 126 ALA A O 1
ATOM 1012 N N . PRO A 1 127 ? -13.533 -8.923 -0.102 1.00 47.66 127 PRO A N 1
ATOM 1013 C CA . PRO A 1 127 ? -12.830 -7.636 -0.055 1.00 47.66 127 PRO A CA 1
ATOM 1014 C C . PRO A 1 127 ? -11.389 -7.689 -0.600 1.00 47.66 127 PRO A C 1
ATOM 1016 O O . PRO A 1 127 ? -10.476 -8.097 0.105 1.00 47.66 127 PRO A O 1
ATOM 1019 N N . PHE A 1 128 ? -11.149 -7.233 -1.835 1.00 50.78 128 PHE A N 1
ATOM 1020 C CA . PHE A 1 128 ? -9.796 -7.124 -2.418 1.00 50.78 128 PHE A CA 1
ATOM 1021 C C . PHE A 1 128 ? -9.385 -5.832 -3.188 1.00 50.78 128 PHE A C 1
ATOM 1023 O O . PHE A 1 128 ? -8.183 -5.600 -3.281 1.00 50.78 128 PHE A O 1
ATOM 1030 N N . PHE A 1 129 ? -10.256 -4.912 -3.655 1.00 51.84 129 PHE A N 1
ATOM 1031 C CA . PHE A 1 129 ? -9.893 -3.480 -3.816 1.00 51.84 129 PHE A CA 1
ATOM 1032 C C . PHE A 1 129 ? -11.041 -2.459 -3.608 1.00 51.84 129 PHE A C 1
ATOM 1034 O O . PHE A 1 129 ? -12.150 -2.707 -4.060 1.00 51.84 129 PHE A O 1
ATOM 1041 N N . PRO A 1 130 ? -10.795 -1.324 -2.915 1.00 57.47 130 PRO A N 1
ATOM 1042 C CA . PRO A 1 130 ? -9.624 -1.045 -2.107 1.00 57.47 130 PRO A CA 1
ATOM 1043 C C . PRO A 1 130 ? -9.569 -1.928 -0.872 1.00 57.47 130 PRO A C 1
ATOM 1045 O O . PRO A 1 130 ? -10.173 -1.573 0.116 1.00 57.47 130 PRO A O 1
ATOM 1048 N N . ALA A 1 131 ? -8.829 -3.046 -0.887 1.00 64.62 131 ALA A N 1
ATOM 1049 C CA . ALA A 1 131 ? -8.550 -3.887 0.257 1.00 64.62 131 ALA A CA 1
ATOM 1050 C C . ALA A 1 131 ? -7.966 -2.971 1.313 1.00 64.62 131 ALA A C 1
ATOM 1052 O O . ALA A 1 131 ? -8.402 -2.986 2.443 1.00 64.62 131 ALA A O 1
ATOM 1053 N N . LEU A 1 132 ? -7.091 -2.060 0.882 1.00 72.69 132 LEU A N 1
ATOM 1054 C CA . LEU A 1 132 ? -6.514 -1.000 1.688 1.00 72.69 132 LEU A CA 1
ATOM 1055 C C . LEU A 1 132 ? -7.575 -0.105 2.355 1.00 72.69 132 LEU A C 1
ATOM 1057 O O . LEU A 1 132 ? -7.604 -0.024 3.579 1.00 72.69 132 LEU A O 1
ATOM 1061 N N . LEU A 1 133 ? -8.472 0.535 1.592 1.00 74.00 133 LEU A N 1
ATOM 1062 C CA . LEU A 1 133 ? -9.515 1.396 2.180 1.00 74.00 133 LEU A CA 1
ATOM 1063 C C . LEU A 1 133 ? -10.505 0.592 3.014 1.00 74.00 133 LEU A C 1
ATOM 1065 O O . LEU A 1 133 ? -10.983 1.090 4.020 1.00 74.00 133 LEU A O 1
ATOM 1069 N N . TRP A 1 134 ? -10.826 -0.625 2.595 1.00 75.31 134 TRP A N 1
ATOM 1070 C CA . TRP A 1 134 ? -11.783 -1.484 3.264 1.00 75.31 134 TRP A CA 1
ATOM 1071 C C . TRP A 1 134 ? -11.225 -2.022 4.582 1.00 75.31 134 TRP A C 1
ATOM 1073 O O . TRP A 1 134 ? -11.944 -1.992 5.571 1.00 75.31 134 TRP A O 1
ATOM 1083 N N . ILE A 1 135 ? -9.945 -2.399 4.635 1.00 78.81 135 ILE A N 1
ATOM 1084 C CA . ILE A 1 135 ? -9.229 -2.734 5.872 1.00 78.81 135 ILE A CA 1
ATOM 1085 C C . ILE A 1 135 ? -9.212 -1.500 6.779 1.00 78.81 135 ILE A C 1
ATOM 1087 O O . ILE A 1 135 ? -9.596 -1.567 7.935 1.00 78.81 135 ILE A O 1
ATOM 1091 N N . ILE A 1 136 ? -8.875 -0.312 6.277 1.00 81.00 136 ILE A N 1
ATOM 1092 C CA . ILE A 1 136 ? -8.947 0.895 7.119 1.00 81.00 136 ILE A CA 1
ATOM 1093 C C . ILE A 1 136 ? -10.404 1.144 7.576 1.00 81.00 136 ILE A C 1
ATOM 1095 O O . ILE A 1 136 ? -10.666 1.434 8.739 1.00 81.00 136 ILE A O 1
ATOM 1099 N N . ALA A 1 137 ? -11.392 0.966 6.707 1.00 79.75 137 ALA A N 1
ATOM 1100 C CA . ALA A 1 137 ? -12.790 1.168 7.059 1.00 79.75 137 ALA A CA 1
ATOM 1101 C C . ALA A 1 137 ? -13.310 0.123 8.055 1.00 79.75 137 ALA A C 1
ATOM 1103 O O . ALA A 1 137 ? -14.177 0.462 8.857 1.00 79.75 137 ALA A O 1
ATOM 1104 N N . SER A 1 138 ? -12.835 -1.127 8.018 1.00 80.94 138 SER A N 1
ATOM 1105 C CA . SER A 1 138 ? -13.253 -2.193 8.937 1.00 80.94 138 SER A CA 1
ATOM 1106 C C . SER A 1 138 ? -12.694 -1.997 10.344 1.00 80.94 138 SER A C 1
ATOM 1108 O O . SER A 1 138 ? -13.353 -2.388 11.303 1.00 80.94 138 SER A O 1
ATOM 1110 N N . TRP A 1 139 ? -11.557 -1.313 10.481 1.00 84.00 139 TRP A N 1
ATOM 1111 C CA . TRP A 1 139 ? -10.883 -1.087 11.761 1.00 84.00 139 TRP A CA 1
ATOM 1112 C C . TRP A 1 139 ? -11.174 0.278 12.415 1.00 84.00 139 TRP A C 1
ATOM 1114 O O . TRP A 1 139 ? -10.966 0.425 13.623 1.00 84.00 139 TRP A O 1
ATOM 1124 N N . TYR A 1 140 ? -11.665 1.274 11.663 1.00 86.25 140 TYR A N 1
ATOM 1125 C CA . TYR A 1 140 ? -11.815 2.660 12.138 1.00 86.25 140 TYR A CA 1
ATOM 1126 C C . TYR A 1 140 ? -13.181 3.289 11.819 1.00 86.25 140 TYR A C 1
ATOM 1128 O O . TYR A 1 140 ? -13.856 2.918 10.861 1.00 86.25 140 TYR A O 1
ATOM 1136 N N . LYS A 1 141 ? -13.572 4.306 12.603 1.00 85.00 141 LYS A N 1
ATOM 1137 C CA . LYS A 1 141 ? -14.803 5.096 12.382 1.00 85.00 141 LYS A CA 1
ATOM 1138 C C . LYS A 1 141 ? -14.691 6.023 11.168 1.00 85.00 141 LYS A C 1
ATOM 1140 O O . LYS A 1 141 ? -13.594 6.473 10.838 1.00 85.00 141 LYS A O 1
ATOM 1145 N N . ARG A 1 142 ? -15.814 6.430 10.561 1.00 80.50 142 ARG A N 1
ATOM 1146 C CA . ARG A 1 142 ? -15.844 7.269 9.337 1.00 80.50 142 ARG A CA 1
ATOM 1147 C C . ARG A 1 142 ? -14.981 8.541 9.428 1.00 80.50 142 ARG A C 1
ATOM 1149 O O . ARG A 1 142 ? -14.194 8.823 8.527 1.00 80.50 142 ARG A O 1
ATOM 1156 N N . HIS A 1 143 ? -15.060 9.280 10.536 1.00 81.62 143 HIS A N 1
ATOM 1157 C CA . HIS A 1 143 ? -14.278 10.512 10.750 1.00 81.62 143 HIS A CA 1
ATOM 1158 C C . HIS A 1 143 ? -12.785 10.258 11.047 1.00 81.62 143 HIS A C 1
ATOM 1160 O O . HIS A 1 143 ? -11.936 11.138 10.889 1.00 81.62 143 HIS A O 1
ATOM 1166 N N . GLU A 1 144 ? -12.452 9.051 11.499 1.00 84.88 144 GLU A N 1
ATOM 1167 C CA . GLU A 1 144 ? -11.093 8.598 11.789 1.00 84.88 144 GLU A CA 1
ATOM 1168 C C . GLU A 1 144 ? -10.381 8.065 10.541 1.00 84.88 144 GLU A C 1
ATOM 1170 O O . GLU A 1 144 ? -9.161 8.222 10.424 1.00 84.88 144 GLU A O 1
ATOM 1175 N N . VAL A 1 145 ? -11.143 7.474 9.614 1.00 84.94 145 VAL A N 1
ATOM 1176 C CA . VAL A 1 145 ? -10.663 6.934 8.336 1.00 84.94 145 VAL A CA 1
ATOM 1177 C C . VAL A 1 145 ? -9.990 8.023 7.507 1.00 84.94 145 VAL A C 1
ATOM 1179 O O . VAL A 1 145 ? -8.883 7.810 7.030 1.00 84.94 145 VAL A O 1
ATOM 1182 N N . GLN A 1 146 ? -10.587 9.213 7.384 1.00 83.56 146 GLN A N 1
ATOM 1183 C CA . GLN A 1 146 ? -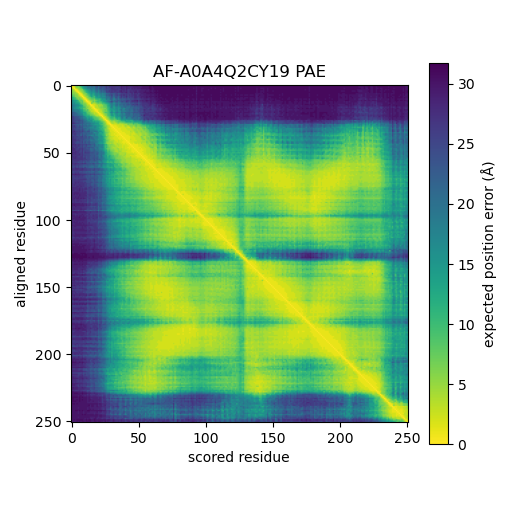10.036 10.287 6.541 1.00 83.56 146 GLN A CA 1
ATOM 1184 C C . GLN A 1 146 ? -8.643 10.749 6.994 1.00 83.56 146 GLN A C 1
ATOM 1186 O O . GLN A 1 146 ? -7.740 10.901 6.173 1.00 83.56 146 GLN A O 1
ATOM 1191 N N . LYS A 1 147 ? -8.434 10.917 8.307 1.00 86.69 147 LYS A N 1
ATOM 1192 C CA . LYS A 1 147 ? -7.128 11.316 8.863 1.00 86.69 147 LYS A CA 1
ATOM 1193 C C . LYS A 1 147 ? -6.064 10.250 8.607 1.00 86.69 147 LYS A C 1
ATOM 1195 O O . LYS A 1 147 ? -4.940 10.570 8.237 1.00 86.69 147 LYS A O 1
ATOM 1200 N N . ARG A 1 148 ? -6.427 8.977 8.774 1.00 87.56 148 ARG A N 1
ATOM 1201 C CA . ARG A 1 148 ? -5.526 7.840 8.537 1.00 87.56 148 ARG A CA 1
ATOM 1202 C C . ARG A 1 148 ? -5.234 7.636 7.065 1.00 87.56 148 ARG A C 1
ATOM 1204 O O . ARG A 1 148 ? -4.101 7.329 6.727 1.00 87.56 148 ARG A O 1
ATOM 1211 N N . MET A 1 149 ? -6.215 7.880 6.205 1.00 85.25 149 MET A N 1
ATOM 1212 C CA . MET A 1 149 ? -6.037 7.889 4.760 1.00 85.25 149 MET A CA 1
ATOM 1213 C C . MET A 1 149 ? -5.044 8.974 4.344 1.00 85.25 149 MET A C 1
ATOM 1215 O O . MET A 1 149 ? -4.160 8.705 3.542 1.00 85.25 149 MET A O 1
ATOM 1219 N N . ALA A 1 150 ? -5.116 10.169 4.939 1.00 88.56 150 ALA A N 1
ATOM 1220 C CA . ALA A 1 150 ? -4.134 11.223 4.692 1.00 88.56 150 ALA A CA 1
ATOM 1221 C C . ALA A 1 150 ? -2.716 10.803 5.124 1.00 88.56 150 ALA A C 1
ATOM 1223 O O . ALA A 1 150 ? -1.778 10.936 4.343 1.00 88.56 150 ALA A O 1
ATOM 1224 N N . VAL A 1 151 ? -2.558 10.233 6.326 1.00 89.56 151 VAL A N 1
ATOM 1225 C CA . VAL A 1 151 ? -1.261 9.710 6.805 1.00 89.56 151 VAL A CA 1
ATOM 1226 C C . VAL A 1 151 ? -0.741 8.590 5.899 1.00 89.56 151 VAL A C 1
ATOM 1228 O O . VAL A 1 151 ? 0.421 8.604 5.509 1.00 89.56 151 VAL A O 1
ATOM 1231 N N . PHE A 1 152 ? -1.603 7.650 5.519 1.00 88.88 152 PHE A N 1
ATOM 1232 C CA . PHE A 1 152 ? -1.295 6.575 4.580 1.00 88.88 152 PHE A CA 1
ATOM 1233 C C . PHE A 1 152 ? -0.823 7.121 3.226 1.00 88.88 152 PHE A C 1
ATOM 1235 O O . PHE A 1 152 ? 0.219 6.699 2.724 1.00 88.88 152 PHE A O 1
ATOM 1242 N N . CYS A 1 153 ? -1.537 8.097 2.659 1.00 87.38 153 CYS A N 1
ATOM 1243 C CA . CYS A 1 153 ? -1.154 8.741 1.408 1.00 87.38 153 CYS A CA 1
ATOM 1244 C C . CYS A 1 153 ? 0.230 9.385 1.532 1.00 87.38 153 CYS A C 1
ATOM 1246 O O . CYS A 1 153 ? 1.083 9.137 0.686 1.00 87.38 153 CYS A O 1
ATOM 1248 N N . LEU A 1 154 ? 0.490 10.134 2.607 1.00 91.81 154 LEU A N 1
ATOM 1249 C CA . LEU A 1 154 ? 1.793 10.763 2.845 1.00 91.81 154 LEU A CA 1
ATOM 1250 C C . LEU A 1 154 ? 2.924 9.735 2.951 1.00 91.81 154 LEU A C 1
ATOM 1252 O O . LEU A 1 154 ? 3.955 9.895 2.297 1.00 91.81 154 LEU A O 1
ATOM 1256 N N . LEU A 1 155 ? 2.725 8.665 3.727 1.00 90.44 155 LEU A N 1
ATOM 1257 C CA . LEU A 1 155 ? 3.703 7.584 3.857 1.00 90.44 155 LEU A CA 1
ATOM 1258 C C . LEU A 1 155 ? 3.977 6.923 2.506 1.00 90.44 155 LEU A C 1
ATOM 1260 O O . LEU A 1 155 ? 5.135 6.731 2.142 1.00 90.44 155 LEU A O 1
ATOM 1264 N N . SER A 1 156 ? 2.921 6.625 1.749 1.00 89.31 156 SER A N 1
ATOM 1265 C CA . SER A 1 156 ? 3.062 5.923 0.476 1.00 89.31 156 SER A CA 1
ATOM 1266 C C . SER A 1 156 ? 3.714 6.763 -0.620 1.00 89.31 156 SER A C 1
ATOM 1268 O O . SER A 1 156 ? 4.565 6.268 -1.351 1.00 89.31 156 SER A O 1
ATOM 1270 N N . VAL A 1 157 ? 3.384 8.054 -0.709 1.00 89.25 157 VAL A N 1
ATOM 1271 C CA . VAL A 1 157 ? 4.020 8.976 -1.659 1.00 89.25 157 VAL A CA 1
ATOM 1272 C C . VAL A 1 157 ? 5.486 9.186 -1.298 1.00 89.25 157 VAL A C 1
ATOM 1274 O O . VAL A 1 157 ? 6.333 9.205 -2.185 1.00 89.25 157 VAL A O 1
ATOM 1277 N N . THR A 1 158 ? 5.804 9.292 -0.006 1.00 91.19 158 THR A N 1
ATOM 1278 C CA . THR A 1 158 ? 7.192 9.443 0.452 1.00 91.19 158 THR A CA 1
ATOM 1279 C C . THR A 1 158 ? 8.017 8.205 0.111 1.00 91.19 158 THR A C 1
ATOM 1281 O O . THR A 1 158 ? 9.086 8.327 -0.479 1.00 91.19 158 THR A O 1
ATOM 1284 N N . ALA A 1 159 ? 7.508 7.012 0.426 1.00 89.38 159 ALA A N 1
ATOM 1285 C CA . ALA A 1 159 ? 8.182 5.758 0.104 1.00 89.38 159 ALA A CA 1
ATOM 1286 C C . ALA A 1 159 ? 8.296 5.543 -1.416 1.00 89.38 159 ALA A C 1
ATOM 1288 O O . ALA A 1 159 ? 9.372 5.209 -1.906 1.00 89.38 159 ALA A O 1
ATOM 1289 N N . GLY A 1 160 ? 7.230 5.813 -2.175 1.00 87.38 160 GLY A N 1
ATOM 1290 C CA . GLY A 1 160 ? 7.245 5.767 -3.638 1.00 87.38 160 GLY A CA 1
ATOM 1291 C C . GLY A 1 160 ? 8.220 6.771 -4.262 1.00 87.38 160 GLY A C 1
ATOM 1292 O O . GLY A 1 160 ? 8.884 6.454 -5.244 1.00 87.38 160 GLY A O 1
ATOM 1293 N N . GLY A 1 161 ? 8.384 7.951 -3.660 1.00 88.62 161 GLY A N 1
ATOM 1294 C CA . GLY A 1 161 ? 9.341 8.973 -4.093 1.00 88.62 161 GLY A CA 1
ATOM 1295 C C . GLY A 1 161 ? 10.808 8.542 -3.992 1.00 88.62 161 GLY A C 1
ATOM 1296 O O . GLY A 1 161 ? 11.653 9.110 -4.680 1.00 88.62 161 GLY A O 1
ATOM 1297 N N . LEU A 1 162 ? 11.118 7.514 -3.194 1.00 89.69 162 LEU A N 1
ATOM 1298 C CA . LEU A 1 162 ? 12.460 6.927 -3.094 1.00 89.69 162 LEU A CA 1
ATOM 1299 C C . LEU A 1 162 ? 12.749 5.882 -4.189 1.00 89.69 162 LEU A C 1
ATOM 1301 O O . LEU A 1 162 ? 13.880 5.412 -4.300 1.00 89.69 162 LEU A O 1
ATOM 1305 N N . SER A 1 163 ? 11.768 5.541 -5.030 1.00 89.38 163 SER A N 1
ATOM 1306 C CA . SER A 1 163 ? 11.921 4.569 -6.122 1.00 89.38 163 SER A CA 1
ATOM 1307 C C . SER A 1 163 ? 13.081 4.859 -7.083 1.00 89.38 163 SER A C 1
ATOM 1309 O O . SER A 1 163 ? 13.829 3.926 -7.375 1.00 89.38 163 SER A O 1
ATOM 1311 N N . PRO A 1 164 ? 13.340 6.105 -7.532 1.00 89.31 164 PRO A N 1
ATOM 1312 C CA . PRO A 1 164 ? 14.467 6.370 -8.427 1.00 89.31 164 PRO A CA 1
ATOM 1313 C C . PRO A 1 164 ? 15.826 5.994 -7.823 1.00 89.31 164 PRO A C 1
ATOM 1315 O O . PRO A 1 164 ? 16.723 5.585 -8.557 1.00 89.31 164 PRO A O 1
ATOM 1318 N N . LEU A 1 165 ? 15.980 6.089 -6.494 1.00 91.12 165 LEU A N 1
ATOM 1319 C CA . LEU A 1 165 ? 17.200 5.655 -5.807 1.00 91.12 165 LEU A CA 1
ATOM 1320 C C . LEU A 1 165 ? 17.338 4.129 -5.855 1.00 91.12 165 LEU A C 1
ATOM 1322 O O . LEU A 1 165 ? 18.434 3.626 -6.099 1.00 91.12 165 LEU A O 1
ATOM 1326 N N . LEU A 1 166 ? 16.235 3.401 -5.651 1.00 90.69 166 LEU A N 1
ATOM 1327 C CA . LEU A 1 166 ? 16.197 1.941 -5.763 1.00 90.69 166 LEU A CA 1
ATOM 1328 C C . LEU A 1 166 ? 16.561 1.501 -7.188 1.00 90.69 166 LEU A C 1
ATOM 1330 O O . LEU A 1 166 ? 17.479 0.706 -7.371 1.00 90.69 166 LEU A O 1
ATOM 1334 N N . VAL A 1 167 ? 15.908 2.085 -8.194 1.00 90.12 167 VAL A N 1
ATOM 1335 C CA . VAL A 1 167 ? 16.171 1.829 -9.617 1.00 90.12 167 VAL A CA 1
ATOM 1336 C C . VAL A 1 167 ? 17.629 2.113 -9.972 1.00 90.12 167 VAL A C 1
ATOM 1338 O O . VAL A 1 167 ? 18.257 1.308 -10.658 1.00 90.12 167 VAL A O 1
ATOM 1341 N N . TYR A 1 168 ? 18.188 3.231 -9.500 1.00 90.38 168 TYR A N 1
ATOM 1342 C CA . TYR A 1 168 ? 19.600 3.553 -9.706 1.00 90.38 168 TYR A CA 1
ATOM 1343 C C . TYR A 1 168 ? 20.523 2.503 -9.075 1.00 90.38 168 TYR A C 1
ATOM 1345 O O . TYR A 1 168 ? 21.482 2.069 -9.701 1.00 90.38 168 TYR A O 1
ATOM 1353 N N . GLY A 1 169 ? 20.221 2.040 -7.860 1.00 91.50 169 GLY A N 1
ATOM 1354 C CA . GLY A 1 169 ? 20.979 0.959 -7.229 1.00 91.50 169 GLY A CA 1
ATOM 1355 C C . GLY A 1 169 ? 20.918 -0.353 -8.018 1.00 91.50 169 GLY A C 1
ATOM 1356 O O . GLY A 1 169 ? 21.930 -1.038 -8.155 1.00 91.50 169 GLY A O 1
ATOM 1357 N N . LEU A 1 170 ? 19.753 -0.691 -8.575 1.00 91.06 170 LEU A N 1
ATOM 1358 C CA . LEU A 1 170 ? 19.555 -1.908 -9.366 1.00 91.06 170 LEU A CA 1
ATOM 1359 C C . LEU A 1 170 ? 20.187 -1.822 -10.757 1.00 91.06 170 LEU A C 1
ATOM 1361 O O . LEU A 1 170 ? 20.674 -2.831 -11.264 1.00 91.06 170 LEU A O 1
ATOM 1365 N N . SER A 1 171 ? 20.246 -0.636 -11.364 1.00 87.00 171 SER A N 1
ATOM 1366 C CA . SER A 1 171 ? 20.898 -0.460 -12.665 1.00 87.00 171 SER A CA 1
ATOM 1367 C C . SER A 1 171 ? 22.414 -0.686 -12.601 1.00 87.00 171 SER A C 1
ATOM 1369 O O . SER A 1 171 ? 23.002 -1.111 -13.592 1.00 87.00 171 SER A O 1
ATOM 1371 N N . LEU A 1 172 ? 23.044 -0.527 -11.428 1.00 90.31 172 LEU A N 1
ATOM 1372 C CA . LEU A 1 172 ? 24.455 -0.880 -11.196 1.00 90.31 172 LEU A CA 1
ATOM 1373 C C . LEU A 1 172 ? 24.732 -2.395 -11.259 1.00 90.31 172 LEU A C 1
ATOM 1375 O O . LEU A 1 172 ? 25.893 -2.807 -11.249 1.00 90.31 172 LEU A O 1
ATOM 1379 N N . LEU A 1 173 ? 23.693 -3.234 -11.308 1.00 91.00 173 LEU A N 1
ATOM 1380 C CA . LEU A 1 173 ? 23.817 -4.684 -11.488 1.00 91.00 173 LEU A CA 1
ATOM 1381 C C . LEU A 1 173 ? 23.900 -5.100 -12.964 1.00 91.00 173 LEU A C 1
ATOM 1383 O O . LEU A 1 173 ? 23.885 -6.297 -13.260 1.00 91.00 173 LEU A O 1
ATOM 1387 N N . ASP A 1 174 ? 23.995 -4.144 -13.887 1.00 90.25 174 ASP A N 1
ATOM 1388 C CA . ASP A 1 174 ? 24.144 -4.433 -15.308 1.00 90.25 174 ASP A CA 1
ATOM 1389 C C . ASP A 1 174 ? 25.345 -5.354 -15.594 1.00 90.25 174 ASP A C 1
ATOM 1391 O O . ASP A 1 174 ? 26.436 -5.202 -15.039 1.00 90.25 174 ASP A O 1
ATOM 1395 N N . GLY A 1 175 ? 25.115 -6.378 -16.416 1.00 88.75 175 GLY A N 1
ATOM 1396 C CA . GLY A 1 175 ? 26.102 -7.404 -16.752 1.00 88.75 175 GLY A CA 1
ATOM 1397 C C . GLY A 1 175 ? 26.327 -8.471 -15.672 1.00 88.75 175 GLY A C 1
ATOM 1398 O O . GLY A 1 175 ? 26.978 -9.486 -15.942 1.00 88.75 175 GLY A O 1
ATOM 1399 N N . LYS A 1 176 ? 25.771 -8.327 -14.459 1.00 90.50 176 LYS A N 1
ATOM 1400 C CA . LYS A 1 176 ? 25.887 -9.370 -13.428 1.00 90.50 176 LYS A CA 1
ATOM 1401 C C . LYS A 1 176 ? 25.078 -10.602 -13.812 1.00 90.50 176 LYS A C 1
ATOM 1403 O O . LYS A 1 176 ? 23.917 -10.507 -14.199 1.00 90.50 176 LYS A O 1
ATOM 1408 N N . GLN A 1 177 ? 25.712 -11.770 -13.688 1.00 89.56 177 GLN A N 1
ATOM 1409 C CA . GLN A 1 177 ? 25.157 -13.068 -14.100 1.00 89.56 177 GLN A CA 1
ATOM 1410 C C . GLN A 1 177 ? 24.716 -13.117 -15.579 1.00 89.56 177 GLN A C 1
ATOM 1412 O O . GLN A 1 177 ? 23.873 -13.929 -15.945 1.00 89.56 177 GLN A O 1
ATOM 1417 N N . GLY A 1 178 ? 25.273 -12.250 -16.437 1.00 90.19 178 GLY A N 1
ATOM 1418 C CA . GLY A 1 178 ? 24.887 -12.164 -17.850 1.00 90.19 178 GLY A CA 1
ATOM 1419 C C . GLY A 1 178 ? 23.497 -11.558 -18.085 1.00 90.19 178 GLY A C 1
ATOM 1420 O O . GLY A 1 178 ? 22.952 -11.692 -19.179 1.00 90.19 178 GLY A O 1
ATOM 1421 N N . LEU A 1 179 ? 22.907 -10.912 -17.074 1.00 91.69 179 LEU A N 1
ATOM 1422 C CA . LEU A 1 179 ? 21.627 -10.220 -17.184 1.00 91.69 179 LEU A CA 1
ATOM 1423 C C . LEU A 1 179 ? 21.842 -8.716 -17.368 1.00 91.69 179 LEU A C 1
ATOM 1425 O O . LEU A 1 179 ? 22.695 -8.112 -16.720 1.00 91.69 179 LEU A O 1
ATOM 1429 N N . ALA A 1 180 ? 21.023 -8.114 -18.229 1.00 91.12 180 ALA A N 1
ATOM 1430 C CA . ALA A 1 180 ? 20.950 -6.666 -18.374 1.00 91.12 180 ALA A CA 1
ATOM 1431 C C . ALA A 1 180 ? 20.319 -6.020 -17.128 1.00 91.12 180 ALA A C 1
ATOM 1433 O O . ALA A 1 180 ? 19.411 -6.592 -16.516 1.00 91.12 180 ALA A O 1
ATOM 1434 N N . GLY A 1 181 ? 20.753 -4.810 -16.778 1.00 89.56 181 GLY A N 1
ATOM 1435 C CA . GLY A 1 181 ? 20.331 -4.088 -15.572 1.00 89.56 181 GLY A CA 1
ATOM 1436 C C . GLY A 1 181 ? 18.814 -3.909 -15.458 1.00 89.56 181 GLY A C 1
ATOM 1437 O O . GLY A 1 181 ? 18.246 -4.056 -14.379 1.00 89.56 181 GLY A O 1
ATOM 1438 N N . TRP A 1 182 ? 18.114 -3.705 -16.578 1.00 92.81 182 TRP A N 1
ATOM 1439 C CA . TRP A 1 182 ? 16.652 -3.575 -16.583 1.00 92.81 182 TRP A CA 1
ATOM 1440 C C . TRP A 1 182 ? 15.912 -4.843 -16.129 1.00 92.81 182 TRP A C 1
ATOM 1442 O O . TRP A 1 182 ? 14.796 -4.753 -15.621 1.00 92.81 182 TRP A O 1
ATOM 1452 N N . ARG A 1 183 ? 16.515 -6.031 -16.282 1.00 94.38 183 ARG A N 1
ATOM 1453 C CA . ARG A 1 183 ? 15.927 -7.290 -15.796 1.00 94.38 183 ARG A CA 1
ATOM 1454 C C . ARG A 1 183 ? 15.994 -7.382 -14.277 1.00 94.38 183 ARG A C 1
ATOM 1456 O O . ARG A 1 183 ? 15.052 -7.871 -13.662 1.00 94.38 183 ARG A O 1
ATOM 1463 N N . TRP A 1 184 ? 17.081 -6.889 -13.681 1.00 93.94 184 TRP A N 1
ATOM 1464 C CA . TRP A 1 184 ? 17.252 -6.847 -12.229 1.00 93.94 184 TRP A CA 1
ATOM 1465 C C . TRP A 1 184 ? 16.209 -5.975 -11.542 1.00 93.94 184 TRP A C 1
ATOM 1467 O O . TRP A 1 184 ? 15.780 -6.340 -10.452 1.00 93.94 184 TRP A O 1
ATOM 1477 N N . ILE A 1 185 ? 15.751 -4.904 -12.202 1.00 93.12 185 ILE A N 1
ATOM 1478 C CA . ILE A 1 185 ? 14.607 -4.105 -11.746 1.00 93.12 185 ILE A CA 1
ATOM 1479 C C . ILE A 1 185 ? 13.409 -5.045 -11.546 1.00 93.12 185 ILE A C 1
ATOM 1481 O O . ILE A 1 185 ? 13.052 -5.349 -10.415 1.00 93.12 185 ILE A O 1
ATOM 1485 N N . PHE A 1 186 ? 12.873 -5.649 -12.609 1.00 93.50 186 PHE A N 1
ATOM 1486 C CA . PHE A 1 186 ? 11.684 -6.507 -12.491 1.00 93.50 186 PHE A CA 1
ATOM 1487 C C . PHE A 1 186 ? 11.844 -7.701 -11.540 1.00 93.50 186 PHE A C 1
ATOM 1489 O O . PHE A 1 186 ? 10.894 -8.050 -10.842 1.00 93.50 186 PHE A O 1
ATOM 1496 N N . ILE A 1 187 ? 13.020 -8.335 -11.504 1.00 93.69 187 ILE A N 1
ATOM 1497 C CA . ILE A 1 187 ? 13.260 -9.494 -10.636 1.00 93.69 187 ILE A CA 1
ATOM 1498 C C . ILE A 1 187 ? 13.236 -9.084 -9.162 1.00 93.69 187 ILE A C 1
ATOM 1500 O O . ILE A 1 187 ? 12.551 -9.720 -8.363 1.00 93.69 187 ILE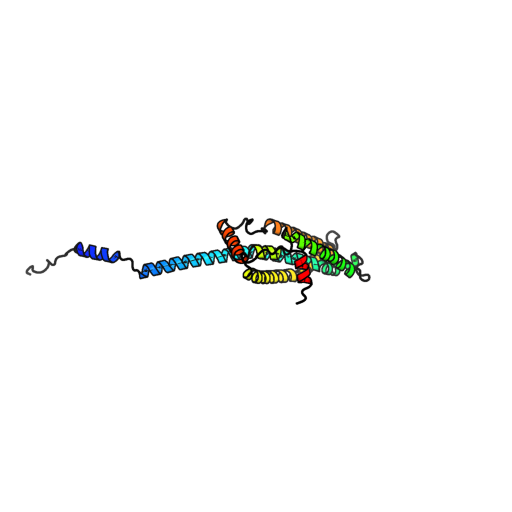 A O 1
ATOM 1504 N N . VAL A 1 188 ? 13.984 -8.042 -8.788 1.00 93.44 188 VAL A N 1
ATOM 1505 C CA . VAL A 1 188 ? 14.105 -7.635 -7.383 1.00 93.44 188 VAL A CA 1
ATOM 1506 C C . VAL A 1 188 ? 12.820 -6.977 -6.904 1.00 93.44 188 VAL A C 1
ATOM 1508 O O . VAL A 1 188 ? 12.313 -7.341 -5.846 1.00 93.44 188 VAL A O 1
ATOM 1511 N N . GLU A 1 189 ? 12.261 -6.063 -7.694 1.00 91.75 189 GLU A N 1
ATOM 1512 C CA . GLU A 1 189 ? 11.005 -5.380 -7.377 1.00 91.75 189 GLU A CA 1
ATOM 1513 C C . GLU A 1 189 ? 9.864 -6.395 -7.229 1.00 91.75 189 GLU A C 1
ATOM 1515 O O . GLU A 1 189 ? 9.192 -6.425 -6.200 1.00 91.75 189 GLU A O 1
ATOM 1520 N N . GLY A 1 190 ? 9.741 -7.333 -8.175 1.00 91.94 190 GLY A N 1
ATOM 1521 C CA . GLY A 1 190 ? 8.747 -8.401 -8.108 1.00 91.94 190 GLY A CA 1
ATOM 1522 C C . GLY A 1 190 ? 8.937 -9.329 -6.904 1.00 91.94 190 GLY A C 1
ATOM 1523 O O . GLY A 1 190 ? 7.958 -9.718 -6.266 1.00 91.94 190 GLY A O 1
ATOM 1524 N N . ALA A 1 191 ? 10.182 -9.652 -6.537 1.00 94.44 191 ALA A N 1
ATOM 1525 C CA . ALA A 1 191 ? 10.469 -10.449 -5.344 1.00 94.44 191 ALA A CA 1
ATOM 1526 C C . ALA A 1 191 ? 10.078 -9.716 -4.050 1.00 94.44 191 ALA A C 1
ATOM 1528 O O . ALA A 1 191 ? 9.507 -10.331 -3.147 1.00 94.44 191 ALA A O 1
ATOM 1529 N N . ILE A 1 192 ? 10.332 -8.405 -3.970 1.00 93.50 192 ILE A N 1
ATOM 1530 C CA . ILE A 1 192 ? 9.899 -7.581 -2.837 1.00 93.50 192 ILE A CA 1
ATOM 1531 C C . ILE A 1 192 ? 8.370 -7.527 -2.777 1.00 93.50 192 ILE A C 1
ATOM 1533 O O . ILE A 1 192 ? 7.804 -7.730 -1.704 1.00 93.50 192 ILE A O 1
ATOM 1537 N N . THR A 1 193 ? 7.690 -7.334 -3.909 1.00 92.25 193 THR A N 1
ATOM 1538 C CA . THR A 1 193 ? 6.222 -7.323 -3.969 1.00 92.25 193 THR A CA 1
ATOM 1539 C C . THR A 1 193 ? 5.630 -8.656 -3.500 1.00 92.25 193 THR A C 1
ATOM 1541 O O . THR A 1 193 ? 4.701 -8.660 -2.691 1.00 92.25 193 THR A O 1
ATOM 1544 N N . LEU A 1 194 ? 6.194 -9.796 -3.914 1.00 92.69 194 LEU A N 1
ATOM 1545 C CA . LEU A 1 194 ? 5.763 -11.120 -3.444 1.00 92.69 194 LEU A CA 1
ATOM 1546 C C . LEU A 1 194 ? 5.996 -11.31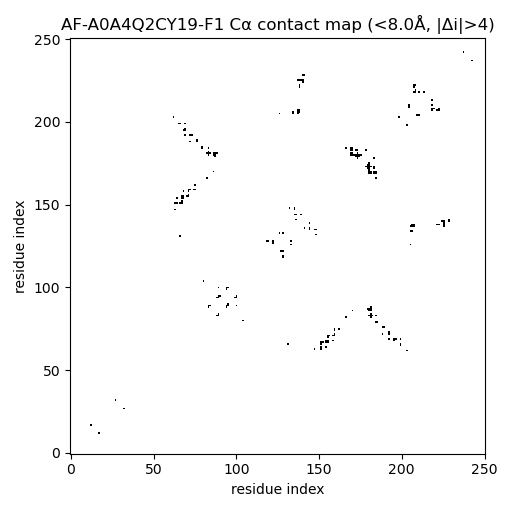2 -1.941 1.00 92.69 194 LEU A C 1
ATOM 1548 O O . LEU A 1 194 ? 5.123 -11.826 -1.239 1.00 92.69 194 LEU A O 1
ATOM 1552 N N . PHE A 1 195 ? 7.146 -10.871 -1.432 1.00 93.31 195 PHE A N 1
ATOM 1553 C CA . PHE A 1 195 ? 7.444 -10.916 -0.004 1.00 93.31 195 PHE A CA 1
ATOM 1554 C C . PHE A 1 195 ? 6.454 -10.068 0.805 1.00 93.31 195 PHE A C 1
ATOM 1556 O O . PHE A 1 195 ? 5.861 -10.558 1.767 1.00 93.31 195 PHE A O 1
ATOM 1563 N N . LEU A 1 196 ? 6.216 -8.821 0.388 1.00 91.12 196 LEU A N 1
ATOM 1564 C CA . LEU A 1 196 ? 5.263 -7.921 1.036 1.00 91.12 196 LEU A CA 1
ATOM 1565 C C . LEU A 1 196 ? 3.828 -8.452 0.959 1.00 91.12 196 LEU A C 1
ATOM 1567 O O . LEU A 1 196 ? 3.081 -8.303 1.924 1.00 91.12 196 LEU A O 1
ATOM 1571 N N . ALA A 1 197 ? 3.448 -9.109 -0.139 1.00 87.19 197 ALA A N 1
ATOM 1572 C CA . ALA A 1 197 ? 2.157 -9.780 -0.254 1.00 87.19 197 ALA A CA 1
ATOM 1573 C C . ALA A 1 197 ? 2.018 -10.916 0.773 1.00 87.19 197 ALA A C 1
ATOM 1575 O O . ALA A 1 197 ? 0.994 -10.999 1.450 1.00 87.19 197 ALA A O 1
ATOM 1576 N N . GLY A 1 198 ? 3.059 -11.735 0.954 1.00 88.88 198 GLY A N 1
ATOM 1577 C CA . GLY A 1 198 ? 3.095 -12.769 1.991 1.00 88.88 198 GLY A CA 1
ATOM 1578 C C . GLY A 1 198 ? 3.013 -12.190 3.407 1.00 88.88 198 GLY A C 1
ATOM 1579 O O . GLY A 1 198 ? 2.232 -12.669 4.227 1.00 88.88 198 GLY A O 1
ATOM 1580 N N . VAL A 1 199 ? 3.753 -11.113 3.687 1.00 87.50 199 VAL A N 1
ATOM 1581 C CA . VAL A 1 199 ? 3.673 -10.401 4.974 1.00 87.50 199 VAL A CA 1
ATOM 1582 C C . VAL A 1 199 ? 2.267 -9.851 5.201 1.00 87.50 199 VAL A C 1
ATOM 1584 O O . VAL A 1 199 ? 1.703 -10.058 6.269 1.00 87.50 199 VAL A O 1
ATOM 1587 N N . CYS A 1 200 ? 1.672 -9.197 4.205 1.00 85.50 200 CYS A N 1
ATOM 1588 C CA . CYS A 1 200 ? 0.314 -8.664 4.287 1.00 85.50 200 CYS A CA 1
ATOM 1589 C C . CYS A 1 200 ? -0.699 -9.774 4.601 1.00 85.50 200 CYS A C 1
ATOM 1591 O O . CYS A 1 200 ? -1.480 -9.641 5.540 1.00 85.50 200 CYS A O 1
ATOM 1593 N N . PHE A 1 201 ? -0.614 -10.896 3.882 1.00 83.00 201 PHE A N 1
ATOM 1594 C CA . PHE A 1 201 ? -1.483 -12.055 4.074 1.00 83.00 201 PHE A CA 1
ATOM 1595 C C . PHE A 1 201 ? -1.381 -12.660 5.484 1.00 83.00 201 PHE A C 1
ATOM 1597 O O . PHE A 1 201 ? -2.386 -13.091 6.038 1.00 83.00 201 PHE A O 1
ATOM 1604 N N . LEU A 1 202 ? -0.186 -12.676 6.085 1.00 84.19 202 LEU A N 1
ATOM 1605 C CA . LEU A 1 202 ? 0.031 -13.251 7.418 1.00 84.19 202 LEU A CA 1
ATOM 1606 C C . LEU A 1 202 ? -0.242 -12.271 8.569 1.00 84.19 202 LEU A C 1
ATOM 1608 O O . LEU A 1 202 ? -0.641 -12.694 9.653 1.00 84.19 202 LEU A O 1
ATOM 1612 N N . PHE A 1 203 ? 0.017 -10.976 8.374 1.00 81.88 203 PHE A N 1
ATOM 1613 C CA . PHE A 1 203 ? 0.001 -9.982 9.454 1.00 81.88 203 PHE A CA 1
ATOM 1614 C C . PHE A 1 203 ? -1.257 -9.116 9.498 1.00 81.88 203 PHE A C 1
ATOM 1616 O O . PHE A 1 203 ? -1.534 -8.556 10.564 1.00 81.88 203 PHE A O 1
ATOM 1623 N N . ILE A 1 204 ? -1.986 -8.968 8.386 1.00 81.75 204 ILE A N 1
ATOM 1624 C CA . ILE A 1 204 ? -3.146 -8.077 8.299 1.00 81.75 204 ILE A CA 1
ATOM 1625 C C . ILE A 1 204 ? -4.439 -8.898 8.266 1.00 81.75 204 ILE A C 1
ATOM 1627 O O . ILE A 1 204 ? -4.845 -9.364 7.202 1.00 81.75 204 ILE A O 1
ATOM 1631 N N . PRO A 1 205 ? -5.117 -9.058 9.415 1.00 79.00 205 PRO A N 1
ATOM 1632 C CA . PRO A 1 205 ? -6.465 -9.614 9.441 1.00 79.00 205 PRO A CA 1
ATOM 1633 C C . PRO A 1 205 ? -7.440 -8.734 8.648 1.00 79.00 205 PRO A C 1
ATOM 1635 O O . PRO A 1 205 ? -7.494 -7.512 8.828 1.00 79.00 205 PRO A O 1
ATOM 1638 N N . ALA A 1 206 ? -8.235 -9.370 7.785 1.00 72.19 206 ALA A N 1
ATOM 1639 C CA . ALA A 1 206 ? -9.252 -8.697 6.981 1.00 72.19 206 ALA A CA 1
ATOM 1640 C C . ALA A 1 206 ? -10.323 -8.047 7.875 1.00 72.19 206 ALA A C 1
ATOM 1642 O O . ALA A 1 206 ? -10.721 -6.897 7.661 1.00 72.19 206 ALA A O 1
ATOM 1643 N N . PHE A 1 207 ? -10.732 -8.759 8.927 1.00 78.56 207 PHE A N 1
ATOM 1644 C CA . PHE A 1 207 ? -11.734 -8.305 9.881 1.00 78.56 207 PHE A CA 1
ATOM 1645 C C . PHE A 1 207 ? -11.139 -8.107 11.279 1.00 78.56 207 PHE A C 1
ATOM 1647 O O . PHE A 1 207 ? -10.304 -8.906 11.707 1.00 78.56 207 PHE A O 1
ATOM 1654 N N . PRO A 1 208 ? -11.612 -7.102 12.043 1.00 80.56 208 PRO A N 1
ATOM 1655 C CA . PRO A 1 208 ? -11.253 -6.966 13.450 1.00 80.56 208 PRO A CA 1
ATOM 1656 C C . PRO A 1 208 ? -11.558 -8.221 14.265 1.00 80.56 208 PRO A C 1
ATOM 1658 O O . PRO A 1 208 ? -10.832 -8.513 15.198 1.00 80.56 208 PRO A O 1
ATOM 1661 N N . GLU A 1 209 ? -12.588 -8.987 13.914 1.00 78.69 209 GLU A N 1
ATOM 1662 C CA . GLU A 1 209 ? -13.000 -10.202 14.633 1.00 78.69 209 GLU A CA 1
ATOM 1663 C C . GLU A 1 209 ? -11.986 -11.351 14.521 1.00 78.69 209 GLU A C 1
ATOM 1665 O O . GLU A 1 209 ? -11.866 -12.162 15.434 1.00 78.69 209 GLU A O 1
ATOM 1670 N N . GLU A 1 210 ? -11.217 -11.391 13.432 1.00 81.06 210 GLU A N 1
ATOM 1671 C CA . GLU A 1 210 ? -10.243 -12.449 13.126 1.00 81.06 210 GLU A CA 1
ATOM 1672 C C . GLU A 1 210 ? -8.835 -12.124 13.641 1.00 81.06 210 GLU A C 1
ATOM 1674 O O . GLU A 1 210 ? -7.854 -12.793 13.310 1.00 81.06 210 GLU A O 1
ATOM 1679 N N . ASN A 1 211 ? -8.698 -11.052 14.418 1.00 83.25 211 ASN A N 1
ATOM 1680 C CA . ASN A 1 211 ? -7.391 -10.601 14.851 1.00 83.25 211 ASN A CA 1
ATOM 1681 C C . ASN A 1 211 ? -6.748 -11.563 15.862 1.00 83.25 211 ASN A C 1
ATOM 1683 O O . ASN A 1 211 ? -7.411 -12.186 16.688 1.00 83.25 211 ASN A O 1
ATOM 1687 N N . THR A 1 212 ? -5.419 -11.628 15.826 1.00 78.69 212 THR A N 1
ATOM 1688 C CA . THR A 1 212 ? -4.613 -12.487 16.707 1.00 78.69 212 THR A CA 1
ATOM 1689 C C . THR A 1 212 ? -3.883 -11.715 17.805 1.00 78.69 212 THR A C 1
ATOM 1691 O O . THR A 1 212 ? -3.141 -12.310 18.583 1.00 78.69 212 THR A O 1
ATOM 1694 N N . PHE A 1 213 ? -4.033 -10.388 17.856 1.00 82.44 213 PHE A N 1
ATOM 1695 C CA . PHE A 1 213 ? -3.154 -9.512 18.634 1.00 82.44 213 PHE A CA 1
ATOM 1696 C C . PHE A 1 213 ? -3.858 -8.696 19.725 1.00 82.44 213 PHE A C 1
ATOM 1698 O O . PHE A 1 213 ? -3.182 -8.196 20.621 1.00 82.44 213 PHE A O 1
ATOM 1705 N N . LEU A 1 214 ? -5.182 -8.554 19.673 1.00 84.00 214 LEU A N 1
ATOM 1706 C CA . LEU A 1 214 ? -6.003 -7.945 20.717 1.00 84.00 214 LEU A CA 1
ATOM 1707 C C . LEU A 1 214 ? -6.620 -9.033 21.596 1.00 84.00 214 LEU A C 1
ATOM 1709 O O . LEU A 1 214 ? -6.873 -10.155 21.158 1.00 84.00 214 LEU A O 1
ATOM 1713 N N . THR A 1 215 ? -6.924 -8.690 22.847 1.00 86.31 215 THR A N 1
ATOM 1714 C CA . THR A 1 215 ? -7.752 -9.565 23.684 1.00 86.31 215 THR A CA 1
ATOM 1715 C C . THR A 1 215 ? -9.198 -9.584 23.174 1.00 86.31 215 THR A C 1
ATOM 1717 O O . THR A 1 215 ? -9.635 -8.684 22.448 1.00 86.31 215 THR A O 1
ATOM 1720 N N . LYS A 1 216 ? -9.981 -10.599 23.564 1.00 85.69 216 LYS A N 1
ATOM 1721 C CA . LYS A 1 216 ? -11.397 -10.710 23.163 1.00 85.69 216 LYS A CA 1
ATOM 1722 C C . LYS A 1 216 ? -12.208 -9.468 23.547 1.00 85.69 216 LYS A C 1
ATOM 1724 O O . LYS A 1 216 ? -12.915 -8.923 22.710 1.00 85.69 216 LYS A O 1
ATOM 1729 N N . GLU A 1 217 ? -12.020 -8.970 24.768 1.00 83.88 217 GLU A N 1
ATOM 1730 C CA . GLU A 1 217 ? -12.689 -7.762 25.270 1.00 83.88 217 GLU A CA 1
ATOM 1731 C C . GLU A 1 217 ? -12.318 -6.508 24.457 1.00 83.88 217 GLU A C 1
ATOM 1733 O O . GLU A 1 217 ? -13.172 -5.693 24.108 1.00 83.88 217 GLU A O 1
ATOM 1738 N N . GLN A 1 218 ? -11.042 -6.365 24.086 1.00 83.12 218 GLN A N 1
ATOM 1739 C CA . GLN A 1 218 ? -10.575 -5.252 23.254 1.00 83.12 218 GLN A CA 1
ATOM 1740 C C . GLN A 1 218 ? -11.135 -5.324 21.834 1.00 83.12 218 GLN A C 1
ATOM 1742 O O . GLN A 1 218 ? -11.516 -4.300 21.265 1.00 83.12 218 GLN A O 1
ATOM 1747 N N . THR A 1 219 ? -11.192 -6.531 21.276 1.00 85.62 219 THR A N 1
ATOM 1748 C CA . THR A 1 219 ? -11.751 -6.800 19.949 1.00 85.62 219 THR A CA 1
ATOM 1749 C C . THR A 1 219 ? -13.223 -6.425 19.905 1.00 85.62 219 THR A C 1
ATOM 1751 O O . THR A 1 219 ? -13.640 -5.660 19.040 1.00 85.62 219 THR A O 1
ATOM 1754 N N . GLU A 1 220 ? -13.995 -6.884 20.888 1.00 86.62 220 GLU A N 1
ATOM 1755 C CA . GLU A 1 220 ? -15.414 -6.565 21.014 1.00 86.62 220 GLU A CA 1
ATOM 1756 C C . GLU A 1 220 ? -15.639 -5.055 21.152 1.00 86.62 220 GLU A C 1
ATOM 1758 O O . GLU A 1 220 ? -16.510 -4.491 20.494 1.00 86.62 220 GLU A O 1
ATOM 1763 N N . LEU A 1 221 ? -14.793 -4.359 21.915 1.00 83.44 221 LEU A N 1
ATOM 1764 C CA . LEU A 1 221 ? -14.845 -2.902 22.023 1.00 83.44 221 LEU A CA 1
ATOM 1765 C C . LEU A 1 221 ? -14.529 -2.193 20.692 1.00 83.44 221 LEU A C 1
ATOM 1767 O O . LEU A 1 221 ? -15.083 -1.125 20.420 1.00 83.44 221 LEU A O 1
ATOM 1771 N N . VAL A 1 222 ? -13.622 -2.718 19.861 1.00 84.44 222 VAL A N 1
ATOM 1772 C CA . VAL A 1 222 ? -13.360 -2.184 18.509 1.00 84.44 222 VAL A CA 1
ATOM 1773 C C . VAL A 1 222 ? -14.575 -2.406 17.611 1.00 84.44 222 VAL A C 1
ATOM 1775 O O . VAL A 1 222 ? -15.090 -1.438 17.052 1.00 84.44 222 VAL A O 1
ATOM 1778 N N . VAL A 1 223 ? -15.070 -3.641 17.535 1.00 85.19 223 VAL A N 1
ATOM 1779 C CA . VAL A 1 223 ? -16.208 -4.031 16.689 1.00 85.19 223 VAL A CA 1
ATOM 1780 C C . VAL A 1 223 ? -17.465 -3.255 17.068 1.00 85.19 223 VAL A C 1
ATOM 1782 O O . VAL A 1 223 ? -18.091 -2.642 16.205 1.00 85.19 223 VAL A O 1
ATOM 1785 N N . ARG A 1 224 ? -17.797 -3.191 18.363 1.00 85.62 224 ARG A N 1
ATOM 1786 C CA . ARG A 1 224 ? -18.966 -2.460 18.864 1.00 85.62 224 ARG A CA 1
ATOM 1787 C C . ARG A 1 224 ? -18.944 -1.001 18.423 1.00 85.62 224 ARG A C 1
ATOM 1789 O O . ARG A 1 224 ? -19.931 -0.511 17.896 1.00 85.62 224 ARG A O 1
ATOM 1796 N N . ARG A 1 225 ? -17.801 -0.324 18.552 1.00 85.50 225 ARG A N 1
ATOM 1797 C CA . ARG A 1 225 ? -17.653 1.086 18.152 1.00 85.50 225 ARG A CA 1
ATOM 1798 C C . ARG A 1 225 ? -17.793 1.310 16.653 1.00 85.50 225 ARG A C 1
ATOM 1800 O O . ARG A 1 225 ? -18.303 2.351 16.249 1.00 85.50 225 ARG A O 1
ATOM 1807 N N . VAL A 1 226 ? -17.265 0.392 15.847 1.00 83.94 226 VAL A N 1
ATOM 1808 C CA . VAL A 1 226 ? -17.391 0.456 14.387 1.00 83.94 226 VAL A CA 1
ATOM 1809 C C . VAL A 1 226 ? -18.849 0.218 13.986 1.00 83.94 226 VAL A C 1
ATOM 1811 O O . VAL A 1 226 ? -19.358 0.926 13.126 1.00 83.94 226 VAL A O 1
ATOM 1814 N N . ASN A 1 227 ? -19.547 -0.705 14.650 1.00 82.44 227 ASN A N 1
ATOM 1815 C CA . ASN A 1 227 ? -20.963 -0.976 14.406 1.00 82.44 227 ASN A CA 1
ATOM 1816 C C . ASN A 1 227 ? -21.878 0.163 14.881 1.00 82.44 227 ASN A C 1
ATOM 1818 O O . ASN A 1 227 ? -22.800 0.520 14.159 1.00 82.44 227 ASN A O 1
ATOM 1822 N N . GLU A 1 228 ? -21.601 0.788 16.028 1.00 83.12 228 GLU A N 1
ATOM 1823 C CA . GLU A 1 228 ? -22.317 1.984 16.508 1.00 83.12 228 GLU A CA 1
ATOM 1824 C C . GLU A 1 228 ? -22.232 3.149 15.503 1.00 83.12 228 GLU A C 1
ATOM 1826 O O . GLU A 1 228 ? -23.218 3.843 15.283 1.00 83.12 228 GLU A O 1
ATOM 1831 N N . ASP A 1 229 ? -21.079 3.338 14.851 1.00 80.38 229 ASP A N 1
ATOM 1832 C CA . ASP A 1 229 ? -20.867 4.360 13.807 1.00 80.38 229 ASP A CA 1
ATOM 1833 C C . ASP A 1 229 ? -21.528 3.991 12.462 1.00 80.38 229 ASP A C 1
ATOM 1835 O O . ASP A 1 229 ? -21.714 4.852 11.605 1.00 80.38 229 ASP A O 1
ATOM 1839 N N . ARG A 1 230 ? -21.858 2.707 12.258 1.00 73.12 230 ARG A N 1
ATOM 1840 C CA . ARG A 1 230 ? -22.445 2.162 11.019 1.00 73.12 230 ARG A CA 1
ATOM 1841 C C . ARG A 1 230 ? -23.932 1.834 11.119 1.00 73.12 230 ARG A C 1
ATOM 1843 O O . ARG A 1 230 ? -24.538 1.547 10.092 1.00 73.12 230 ARG A O 1
ATOM 1850 N N . GLY A 1 231 ? -24.508 1.839 12.320 1.00 64.50 231 GLY A N 1
ATOM 1851 C CA . GLY A 1 231 ? -25.894 1.432 12.570 1.00 64.50 231 GLY A CA 1
ATOM 1852 C C . GLY A 1 231 ? -26.947 2.318 11.896 1.00 64.50 231 GLY A C 1
ATOM 1853 O O . GLY A 1 231 ? -28.112 1.942 11.843 1.00 64.50 231 GLY A O 1
ATOM 1854 N N . ASP A 1 232 ? -26.542 3.466 11.354 1.00 64.69 232 ASP A N 1
ATOM 1855 C CA . ASP A 1 232 ? -27.362 4.379 10.556 1.00 64.69 232 ASP A CA 1
ATOM 1856 C C . ASP A 1 232 ? -27.498 3.962 9.075 1.00 64.69 232 ASP A C 1
ATOM 1858 O O . ASP A 1 232 ? -28.334 4.506 8.352 1.00 64.69 232 ASP A O 1
ATOM 1862 N N . ALA A 1 233 ? -26.687 3.010 8.600 1.00 58.38 233 ALA A N 1
ATOM 1863 C CA . ALA A 1 233 ? -26.666 2.588 7.206 1.00 58.38 233 ALA A CA 1
ATOM 1864 C C . ALA A 1 233 ? -27.757 1.543 6.931 1.00 58.38 233 ALA A C 1
ATOM 1866 O O . ALA A 1 233 ? -27.562 0.346 7.139 1.00 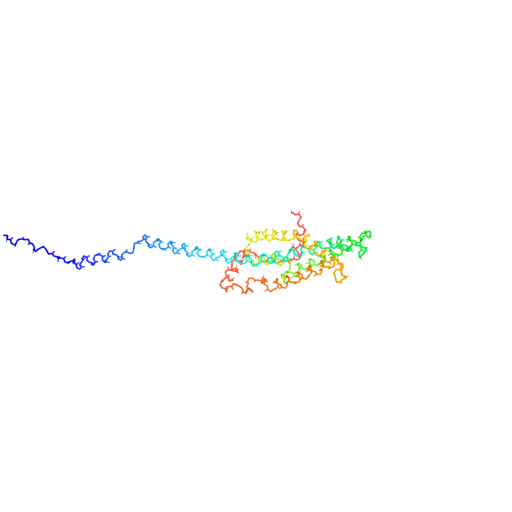58.38 233 ALA A O 1
ATOM 1867 N N . LEU A 1 234 ? -28.907 1.987 6.422 1.00 59.31 234 LEU A N 1
ATOM 1868 C CA . LEU A 1 234 ? -29.927 1.087 5.883 1.00 59.31 234 LEU A CA 1
ATOM 1869 C C . LEU A 1 234 ? -29.382 0.420 4.601 1.00 59.31 234 LEU A C 1
ATOM 1871 O O . LEU A 1 234 ? -29.038 1.137 3.656 1.00 59.31 234 LEU A O 1
ATOM 1875 N N . PRO A 1 235 ? -29.267 -0.922 4.536 1.00 58.53 235 PRO A N 1
ATOM 1876 C CA . PRO A 1 235 ? -28.825 -1.604 3.327 1.00 58.53 235 PRO A CA 1
ATOM 1877 C C . PRO A 1 235 ? -29.917 -1.488 2.264 1.00 58.53 235 PRO A C 1
ATOM 1879 O O . PRO A 1 235 ? -30.910 -2.209 2.302 1.00 58.53 235 PRO A O 1
ATOM 1882 N N . ASP A 1 236 ? -29.753 -0.560 1.323 1.00 65.44 236 ASP A N 1
ATOM 1883 C CA . ASP A 1 236 ? -30.692 -0.428 0.214 1.00 65.44 236 ASP A CA 1
ATOM 1884 C C . ASP A 1 236 ? -30.357 -1.434 -0.897 1.00 65.44 236 ASP A C 1
ATOM 1886 O O . ASP A 1 236 ? -29.213 -1.535 -1.359 1.00 65.44 236 ASP A O 1
ATOM 1890 N N . GLU A 1 237 ? -31.351 -2.208 -1.331 1.00 72.44 237 GLU A N 1
ATOM 1891 C CA . GLU A 1 237 ? -31.152 -3.208 -2.374 1.00 72.44 237 GLU A CA 1
ATOM 1892 C C . GLU A 1 237 ? -30.911 -2.537 -3.730 1.00 72.44 237 GLU A C 1
ATOM 1894 O O . GLU A 1 237 ? -31.683 -1.691 -4.198 1.00 72.44 237 GLU A O 1
ATOM 1899 N N . ILE A 1 238 ? -29.831 -2.949 -4.396 1.00 64.00 238 ILE A N 1
ATOM 1900 C CA . ILE A 1 238 ? -29.474 -2.445 -5.722 1.00 64.00 238 ILE A CA 1
ATOM 1901 C C . ILE A 1 238 ? -30.309 -3.183 -6.758 1.00 64.00 238 ILE A C 1
ATOM 1903 O O . ILE A 1 238 ? -29.993 -4.299 -7.166 1.00 64.00 238 ILE A O 1
ATOM 1907 N N . THR A 1 239 ? -31.366 -2.529 -7.219 1.00 84.00 239 THR A N 1
ATOM 1908 C CA . THR A 1 239 ? -32.163 -2.996 -8.352 1.00 84.00 239 THR A CA 1
ATOM 1909 C C . THR A 1 239 ? -31.666 -2.347 -9.640 1.00 84.00 239 THR A C 1
ATOM 1911 O O . THR A 1 239 ? -31.379 -1.151 -9.662 1.00 84.00 239 THR A O 1
ATOM 1914 N N . LEU A 1 240 ? -31.652 -3.098 -10.747 1.00 79.19 240 LEU A N 1
ATOM 1915 C CA . LEU A 1 240 ? -31.287 -2.586 -12.078 1.00 79.19 240 LEU A CA 1
ATOM 1916 C C . LEU A 1 240 ? -32.077 -1.315 -12.451 1.00 79.19 240 LEU A C 1
ATOM 1918 O O . LEU A 1 240 ? -31.529 -0.381 -13.029 1.00 79.19 240 LEU A O 1
ATOM 1922 N N . LYS A 1 241 ? -33.350 -1.257 -12.033 1.00 81.06 241 LYS A N 1
ATOM 1923 C CA . LYS A 1 241 ? -34.228 -0.090 -12.171 1.00 81.06 241 LYS A CA 1
ATOM 1924 C C . LYS A 1 241 ? -33.665 1.147 -11.463 1.00 81.06 241 LYS A C 1
ATOM 1926 O O . LYS A 1 241 ? -33.591 2.193 -12.087 1.00 81.06 241 LYS A O 1
ATOM 1931 N N . LYS A 1 242 ? -33.213 1.021 -10.209 1.00 78.00 242 LYS A N 1
ATOM 1932 C CA . LYS A 1 242 ? -32.612 2.127 -9.442 1.00 78.00 242 LYS A CA 1
ATOM 1933 C C . LYS A 1 242 ? -31.290 2.592 -10.051 1.00 78.00 242 LYS A C 1
ATOM 1935 O O . LYS A 1 242 ? -31.047 3.788 -10.129 1.00 78.00 242 LYS A O 1
ATOM 1940 N N . VAL A 1 243 ? -30.461 1.659 -10.528 1.00 80.12 243 VAL A N 1
ATOM 1941 C CA . VAL A 1 243 ? -29.197 1.985 -11.215 1.00 80.12 243 VAL A CA 1
ATOM 1942 C C . VAL A 1 243 ? -29.460 2.804 -12.477 1.00 80.12 243 VAL A C 1
ATOM 1944 O O . VAL A 1 243 ? -28.830 3.837 -12.672 1.00 80.12 243 VAL A O 1
ATOM 1947 N N . LEU A 1 244 ? -30.419 2.379 -13.304 1.00 83.69 244 LEU A N 1
ATOM 1948 C CA . LEU A 1 244 ? -30.826 3.122 -14.497 1.00 83.69 244 LEU A CA 1
ATOM 1949 C C . LEU A 1 244 ? -31.419 4.489 -14.145 1.00 83.69 244 LEU A C 1
ATOM 1951 O O . LEU A 1 244 ? -31.092 5.461 -14.811 1.00 83.69 244 LEU A O 1
ATOM 1955 N N . THR A 1 245 ? -32.228 4.579 -13.084 1.00 83.25 245 THR A N 1
ATOM 1956 C CA . THR A 1 245 ? -32.789 5.848 -12.599 1.00 83.25 245 THR A CA 1
ATOM 1957 C C . THR A 1 245 ? -31.697 6.833 -12.181 1.00 83.25 245 THR A C 1
ATOM 1959 O O . THR A 1 245 ? -31.721 7.965 -12.645 1.00 83.25 245 THR A O 1
ATOM 1962 N N . HIS A 1 246 ? -30.706 6.409 -11.393 1.00 81.06 246 HIS A N 1
ATOM 1963 C CA . HIS A 1 246 ? -29.601 7.286 -10.986 1.00 81.06 246 HIS A CA 1
ATOM 1964 C C . HIS A 1 246 ? -28.633 7.623 -12.128 1.00 81.06 246 HIS A C 1
ATOM 1966 O O . HIS A 1 246 ? -28.097 8.719 -12.153 1.00 81.06 246 HIS A O 1
ATOM 1972 N N . LEU A 1 247 ? -28.421 6.727 -13.100 1.00 81.31 247 LEU A N 1
ATOM 1973 C CA . LEU A 1 247 ? -27.635 7.041 -14.306 1.00 81.31 247 LEU A CA 1
ATOM 1974 C C . LEU A 1 247 ? -28.368 7.992 -15.266 1.00 81.31 247 LEU A C 1
ATOM 1976 O O . LEU A 1 247 ? -27.734 8.664 -16.076 1.00 81.31 247 LEU A O 1
ATOM 1980 N N . SER A 1 248 ? -29.701 8.021 -15.208 1.00 84.94 248 SER A N 1
ATOM 1981 C CA . SER A 1 248 ? -30.537 8.967 -15.954 1.00 84.94 248 SER A CA 1
ATOM 1982 C C . SER A 1 248 ? -30.772 10.285 -15.219 1.00 84.94 248 SER A C 1
ATOM 1984 O O . SER A 1 248 ? -31.390 11.181 -15.787 1.00 84.94 248 SER A O 1
ATOM 1986 N N . ASP A 1 249 ? -30.289 10.404 -13.984 1.00 81.88 249 ASP A N 1
ATOM 1987 C CA . ASP A 1 249 ? -30.373 11.620 -13.187 1.00 81.88 249 ASP A CA 1
ATOM 1988 C C . ASP A 1 249 ? -29.076 12.415 -13.397 1.00 81.88 249 ASP A C 1
ATOM 1990 O O . ASP A 1 249 ? -28.010 12.033 -12.922 1.00 81.88 249 ASP A O 1
ATOM 1994 N N . TRP A 1 250 ? -29.147 13.462 -14.222 1.00 64.38 250 TRP A N 1
ATOM 1995 C CA . TRP A 1 250 ? -28.004 14.304 -14.614 1.00 64.38 250 TRP A CA 1
ATOM 1996 C C . TRP A 1 250 ? -27.971 15.598 -13.792 1.00 64.38 250 TRP A C 1
ATOM 1998 O O . TRP A 1 250 ? -27.667 16.669 -14.323 1.00 64.38 250 TRP A O 1
ATOM 2008 N N . THR A 1 251 ? -28.336 15.494 -12.516 1.00 49.81 251 THR A N 1
ATOM 2009 C CA . THR A 1 251 ? -28.191 16.569 -11.530 1.00 49.81 251 THR A CA 1
ATOM 2010 C C . THR A 1 251 ? -26.857 16.419 -10.809 1.00 49.81 251 THR A C 1
ATOM 2012 O O . THR A 1 251 ? -26.142 17.437 -10.680 1.00 49.81 251 THR A O 1
#

Radius of gyration: 35.08 Å; Cα contacts (8 Å, |Δi|>4): 129; chains: 1; bounding box: 60×37×139 Å

Secondary structure (DSSP, 8-state):
----S------PPPHHHHHHHHHHSSS--HHHHHHHHHHHHHHHHHHHHHHHHHHHHHHHHHHHHHHHHHHHHHHHHHHHHHHHIIIIIHHHTTTTSTTHHHHHHHHHHHHHHHHHHHHHHHTTTS--TTHHHHHHHHHS-HHHHHHHHHHHHHHHHHHHHTHHHHHHHHHTTTTGGG--HHHHHHHHHHHHHHHHHHHHHHH--SSGGG-SSS-HHHHHHHHHHHHHHHTT-------HHHHHHHHT---

Nearest PDB structures (foldseek):
  3g6b-assembly1_B  TM=2.304E-01  e=8.135E+00  Thermotoga maritima
  3g6b-assembly1_A  TM=2.206E-01  e=8.547E+00  Thermotoga maritima